Protein AF-A0A0B4EWZ1-F1 (afdb_monomer)

pLDDT: mean 94.24, std 8.19, range [40.28, 98.81]

Mean predicted aligned error: 4.41 Å

Structure (mmCIF, N/CA/C/O backbone):
data_AF-A0A0B4EWZ1-F1
#
_entry.id   AF-A0A0B4EWZ1-F1
#
loop_
_atom_site.group_PDB
_atom_site.id
_atom_site.type_symbol
_atom_site.label_atom_id
_atom_site.label_alt_id
_atom_site.label_comp_id
_atom_site.label_asym_id
_atom_site.label_entity_id
_atom_site.label_seq_id
_atom_site.pdbx_PDB_ins_code
_atom_site.Cartn_x
_atom_site.Cartn_y
_atom_site.Cartn_z
_atom_site.occupancy
_atom_site.B_iso_or_equiv
_atom_site.auth_seq_id
_atom_site.auth_comp_id
_atom_site.auth_asym_id
_atom_site.auth_atom_id
_atom_site.pdbx_PDB_model_num
ATOM 1 N N . MET A 1 1 ? -0.896 26.581 -36.131 1.00 40.28 1 MET A N 1
ATOM 2 C CA . MET A 1 1 ? -1.202 25.576 -35.091 1.00 40.28 1 MET A CA 1
ATOM 3 C C . MET A 1 1 ? -1.505 24.274 -35.801 1.00 40.28 1 MET A C 1
ATOM 5 O O . MET A 1 1 ? -2.474 24.235 -36.546 1.00 40.28 1 MET A O 1
ATOM 9 N N . LYS A 1 2 ? -0.615 23.278 -35.706 1.00 44.06 2 LYS A N 1
ATOM 10 C CA . LYS A 1 2 ? -0.856 21.957 -36.299 1.00 44.06 2 LYS A CA 1
ATOM 11 C C . LYS A 1 2 ? -1.914 21.237 -35.465 1.00 44.06 2 LYS A C 1
ATOM 13 O O . LYS A 1 2 ? -1.906 21.347 -34.246 1.00 44.06 2 LYS A O 1
ATOM 18 N N . GLN A 1 3 ? -2.816 20.580 -36.176 1.00 46.06 3 GLN A N 1
ATOM 19 C CA . GLN A 1 3 ? -3.949 19.798 -35.700 1.00 46.06 3 GLN A CA 1
ATOM 20 C C . GLN A 1 3 ? -3.502 18.870 -34.561 1.00 46.06 3 GLN A C 1
ATOM 22 O O . GLN A 1 3 ? -2.632 18.025 -34.759 1.00 46.06 3 GLN A O 1
ATOM 27 N N . GLU A 1 4 ? -4.033 19.081 -33.357 1.00 53.88 4 GLU A N 1
ATOM 28 C CA . GLU A 1 4 ? -3.846 18.159 -32.240 1.00 53.88 4 GLU A CA 1
ATOM 29 C C . GLU A 1 4 ? -4.506 16.837 -32.638 1.00 53.88 4 GLU A C 1
ATOM 31 O O . GLU A 1 4 ? -5.724 16.762 -32.796 1.00 53.88 4 GLU A O 1
ATOM 36 N N . GLU A 1 5 ? -3.695 15.816 -32.911 1.00 68.06 5 GLU A N 1
ATOM 37 C CA . GLU A 1 5 ? -4.211 14.512 -33.310 1.00 68.06 5 GLU A CA 1
ATOM 38 C C . GLU A 1 5 ? -4.928 13.876 -32.114 1.00 68.06 5 GLU A C 1
ATOM 40 O O . GLU A 1 5 ? -4.375 13.701 -31.028 1.00 68.06 5 GLU A O 1
ATOM 45 N N . ILE A 1 6 ? -6.210 13.598 -32.318 1.00 74.06 6 ILE A N 1
ATOM 46 C CA . ILE A 1 6 ? -7.105 12.959 -31.364 1.00 74.06 6 ILE A CA 1
ATOM 47 C C . ILE A 1 6 ? -6.883 11.445 -31.464 1.00 74.06 6 ILE A C 1
ATOM 49 O O . ILE A 1 6 ? -6.993 10.884 -32.552 1.00 74.06 6 ILE A O 1
ATOM 53 N N . TYR A 1 7 ? -6.600 10.767 -30.350 1.00 77.00 7 TYR A N 1
ATOM 54 C CA . TYR A 1 7 ? -6.385 9.315 -30.321 1.00 77.00 7 TYR A CA 1
ATOM 55 C C . TYR A 1 7 ? -7.419 8.616 -29.460 1.00 77.00 7 TYR A C 1
ATOM 57 O O . TYR A 1 7 ? -7.627 8.988 -28.310 1.00 77.00 7 TYR A O 1
ATOM 65 N N . GLU A 1 8 ? -8.006 7.542 -29.969 1.00 71.81 8 GLU A N 1
ATOM 66 C CA . GLU A 1 8 ? -8.898 6.699 -29.186 1.00 71.81 8 GLU A CA 1
ATOM 67 C C . GLU A 1 8 ? -8.151 5.487 -28.616 1.00 71.81 8 GLU A C 1
ATOM 69 O O . GLU A 1 8 ? -7.399 4.805 -29.316 1.00 71.81 8 GLU A O 1
ATOM 74 N N . ARG A 1 9 ? -8.357 5.200 -27.328 1.00 68.00 9 ARG A N 1
ATOM 75 C CA . ARG A 1 9 ? -7.852 3.995 -26.670 1.00 68.00 9 ARG A CA 1
ATOM 76 C C . ARG A 1 9 ? -8.806 3.542 -25.569 1.00 68.00 9 ARG A C 1
ATOM 78 O O . ARG A 1 9 ? -9.089 4.295 -24.641 1.00 68.00 9 ARG A O 1
ATOM 85 N N . ASN A 1 10 ? -9.245 2.281 -25.623 1.00 66.88 10 ASN A N 1
ATOM 86 C CA . ASN A 1 10 ? -10.171 1.681 -24.648 1.00 66.88 10 ASN A CA 1
ATOM 87 C C . ASN A 1 10 ? -11.463 2.504 -24.441 1.00 66.88 10 ASN A C 1
ATOM 89 O O . ASN A 1 10 ? -11.933 2.624 -23.308 1.00 66.88 10 ASN A O 1
ATOM 93 N N . GLY A 1 11 ? -11.992 3.106 -25.515 1.00 68.44 11 GLY A N 1
ATOM 94 C CA . GLY A 1 11 ? -13.186 3.961 -25.485 1.00 68.44 11 GLY A CA 1
ATOM 95 C C . GLY A 1 11 ? -12.969 5.363 -24.902 1.00 68.44 11 GLY A C 1
ATOM 96 O O . GLY A 1 11 ? -13.934 6.092 -24.700 1.00 68.44 11 GLY A O 1
ATOM 97 N N . ASN A 1 12 ? -11.721 5.748 -24.614 1.00 73.19 12 ASN A N 1
ATOM 98 C CA . ASN A 1 12 ? -11.363 7.099 -24.192 1.00 73.19 12 ASN A CA 1
ATOM 99 C C . ASN A 1 12 ? -10.614 7.822 -25.306 1.00 73.19 12 ASN A C 1
ATOM 101 O O . ASN A 1 12 ? -9.785 7.228 -25.994 1.00 73.19 12 ASN A O 1
ATOM 105 N N . ILE A 1 13 ? -10.853 9.124 -25.408 1.00 78.12 13 ILE A N 1
ATOM 106 C CA . ILE A 1 13 ? -10.148 10.010 -26.324 1.00 78.12 13 ILE A CA 1
ATOM 107 C C . ILE A 1 13 ? -9.000 10.706 -25.582 1.00 78.12 13 ILE A C 1
ATOM 109 O O . ILE A 1 13 ? -9.189 11.261 -24.500 1.00 78.12 13 ILE A O 1
ATOM 113 N N . TYR A 1 14 ? -7.815 10.691 -26.181 1.00 80.88 14 TYR A N 1
ATOM 114 C CA . TYR A 1 14 ? -6.588 11.291 -25.680 1.00 80.88 14 TYR A CA 1
ATOM 115 C C . TYR A 1 14 ? -6.022 12.278 -26.697 1.00 80.88 14 TYR A C 1
ATOM 117 O O . TYR A 1 14 ? -6.107 12.067 -27.902 1.00 80.88 14 TYR A O 1
ATOM 125 N N . LEU A 1 15 ? -5.383 13.328 -26.192 1.00 83.94 15 LEU A N 1
ATOM 126 C CA . LEU A 1 15 ? -4.602 14.282 -26.974 1.00 83.94 15 LEU A CA 1
ATOM 127 C C . LEU A 1 15 ? -3.139 14.116 -26.560 1.00 83.94 15 LEU A C 1
ATOM 129 O O . LEU A 1 15 ? -2.702 14.662 -25.546 1.00 83.94 15 LEU A O 1
ATOM 133 N N . TRP A 1 16 ? -2.395 13.283 -27.281 1.00 87.19 16 TRP A N 1
ATOM 134 C CA . TRP A 1 16 ? -0.980 13.024 -27.006 1.00 87.19 16 TRP A CA 1
ATOM 135 C C . TRP A 1 16 ? -0.076 13.597 -28.099 1.00 87.19 16 TRP A C 1
ATOM 137 O O . TRP A 1 16 ? -0.376 13.562 -29.287 1.00 87.19 16 TRP A O 1
ATOM 147 N N . HIS A 1 17 ? 1.100 14.089 -27.727 1.00 88.44 17 HIS A N 1
ATOM 148 C CA . HIS A 1 17 ? 2.109 14.352 -28.750 1.00 88.44 17 HIS A CA 1
ATOM 149 C C . HIS A 1 17 ? 2.475 13.025 -29.456 1.00 88.44 17 HIS A C 1
ATOM 151 O O . HIS A 1 17 ? 2.550 12.001 -28.764 1.00 88.44 17 HIS A O 1
ATOM 157 N N . PRO A 1 18 ? 2.724 12.998 -30.780 1.00 88.19 18 PRO A N 1
ATOM 158 C CA . PRO A 1 18 ? 3.090 11.771 -31.496 1.00 88.19 18 PRO A CA 1
ATOM 159 C C . PRO A 1 18 ? 4.236 10.982 -30.841 1.00 88.19 18 PRO A C 1
ATOM 161 O O . PRO A 1 18 ? 4.177 9.755 -30.766 1.00 88.19 18 PRO A O 1
ATOM 164 N N . ASP A 1 19 ? 5.227 11.674 -30.272 1.00 90.62 19 ASP A N 1
ATOM 165 C CA . ASP A 1 19 ? 6.340 11.035 -29.552 1.00 90.62 19 ASP A CA 1
ATOM 166 C C . ASP A 1 19 ? 5.882 10.299 -28.287 1.00 90.62 19 ASP A C 1
ATOM 168 O O . ASP A 1 19 ? 6.298 9.166 -28.041 1.00 90.62 19 ASP A O 1
ATOM 172 N N . ILE A 1 20 ? 4.970 10.907 -27.517 1.00 92.12 20 ILE A N 1
ATOM 173 C CA . ILE A 1 20 ? 4.377 10.286 -26.325 1.00 92.12 20 ILE A CA 1
ATOM 174 C C . ILE A 1 20 ? 3.605 9.038 -26.746 1.00 92.12 20 ILE A C 1
ATOM 176 O O . ILE A 1 20 ? 3.761 7.981 -26.139 1.00 92.12 20 ILE A O 1
ATOM 180 N N . ARG A 1 21 ? 2.803 9.133 -27.814 1.00 90.75 21 ARG A N 1
ATOM 181 C CA . ARG A 1 21 ? 2.057 7.986 -28.341 1.00 90.75 21 ARG A CA 1
ATOM 182 C C . ARG A 1 21 ? 2.995 6.850 -28.744 1.00 90.75 21 ARG A C 1
ATOM 184 O O . ARG A 1 21 ? 2.732 5.711 -28.371 1.00 90.75 21 ARG A O 1
ATOM 191 N N . LYS A 1 22 ? 4.080 7.147 -29.464 1.00 92.50 22 LYS A N 1
ATOM 192 C CA . LYS A 1 22 ? 5.067 6.148 -29.896 1.00 92.50 22 LYS A CA 1
ATOM 193 C C . LYS A 1 22 ? 5.730 5.452 -28.705 1.00 92.50 22 LYS A C 1
ATOM 195 O O . LYS A 1 22 ? 5.849 4.230 -28.702 1.00 92.50 22 LYS A O 1
ATOM 200 N N . GLN A 1 23 ? 6.112 6.209 -27.676 1.00 95.06 23 GLN A N 1
ATOM 201 C CA . GLN A 1 23 ? 6.672 5.644 -26.445 1.00 95.06 23 GLN A CA 1
ATOM 202 C C . GLN A 1 23 ? 5.658 4.765 -25.710 1.00 95.06 23 GLN A C 1
ATOM 204 O O . GLN A 1 23 ? 5.985 3.645 -25.327 1.00 95.06 23 GLN A O 1
ATOM 209 N N . LEU A 1 24 ? 4.412 5.229 -25.559 1.00 95.00 24 LEU A N 1
ATOM 210 C CA . LEU A 1 24 ? 3.345 4.436 -24.949 1.00 95.00 24 LEU A CA 1
ATOM 211 C C . LEU A 1 24 ? 3.088 3.152 -25.737 1.00 95.00 24 LEU A C 1
ATOM 213 O O . LEU A 1 24 ? 2.977 2.101 -25.125 1.00 95.00 24 LEU A O 1
ATOM 217 N N . GLN A 1 25 ? 3.049 3.205 -27.067 1.00 93.56 25 GLN A N 1
ATOM 218 C CA . GLN A 1 25 ? 2.895 2.015 -27.900 1.00 93.56 25 GLN A CA 1
ATOM 219 C C . GLN A 1 25 ? 4.050 1.026 -27.692 1.00 93.56 25 GLN A C 1
ATOM 221 O O . GLN A 1 25 ? 3.794 -0.155 -27.488 1.00 93.56 25 GLN A O 1
ATOM 226 N N . SER A 1 26 ? 5.297 1.501 -27.637 1.00 95.81 26 SER A N 1
ATOM 227 C CA . SER A 1 26 ? 6.447 0.628 -27.376 1.00 95.81 26 SER A CA 1
ATOM 228 C C . SER A 1 26 ? 6.395 -0.030 -25.990 1.00 95.81 26 SER A C 1
ATOM 230 O O . SER A 1 26 ? 6.756 -1.198 -25.858 1.00 95.81 26 SER A O 1
ATOM 232 N N . ILE A 1 27 ? 5.895 0.673 -24.963 1.00 96.88 27 ILE A N 1
ATOM 233 C CA . ILE A 1 27 ? 5.639 0.077 -23.639 1.00 96.88 27 ILE A CA 1
ATOM 234 C C . ILE A 1 27 ? 4.632 -1.070 -23.753 1.00 96.88 27 ILE A C 1
ATOM 236 O O . ILE A 1 27 ? 4.831 -2.126 -23.162 1.00 96.88 27 ILE A O 1
ATOM 240 N N . GLU A 1 28 ? 3.545 -0.857 -24.493 1.00 95.44 28 GLU A N 1
ATOM 241 C CA . GLU A 1 28 ? 2.487 -1.854 -24.666 1.00 95.44 28 GLU A CA 1
ATOM 242 C C . GLU A 1 28 ? 2.955 -3.073 -25.466 1.00 95.44 28 GLU A C 1
ATOM 244 O O . GLU A 1 28 ? 2.618 -4.191 -25.097 1.00 95.44 28 GLU A O 1
ATOM 249 N N . GLU A 1 29 ? 3.747 -2.869 -26.519 1.00 95.62 29 GLU A N 1
ATOM 250 C CA . GLU A 1 29 ? 4.294 -3.940 -27.363 1.00 95.62 29 GLU A CA 1
ATOM 251 C C . GLU A 1 29 ? 5.328 -4.800 -26.626 1.00 95.62 29 GLU A C 1
ATOM 253 O O . GLU A 1 29 ? 5.397 -6.005 -26.854 1.00 95.62 29 GLU A O 1
ATOM 258 N N . LYS A 1 30 ? 6.126 -4.200 -25.731 1.00 96.06 30 LYS A N 1
ATOM 259 C CA . LYS A 1 30 ? 7.110 -4.931 -24.915 1.00 96.06 30 LYS A CA 1
ATOM 260 C C . LYS A 1 30 ? 6.486 -5.639 -23.711 1.00 96.06 30 LYS A C 1
ATOM 262 O O . LYS A 1 30 ? 7.096 -6.555 -23.166 1.00 96.06 30 LYS A O 1
ATOM 267 N N . ALA A 1 31 ? 5.321 -5.201 -23.244 1.00 97.31 31 ALA A N 1
ATOM 268 C CA . ALA A 1 31 ? 4.703 -5.760 -22.051 1.00 97.31 31 ALA A CA 1
ATOM 269 C C . ALA A 1 31 ? 4.094 -7.138 -22.322 1.00 97.31 31 ALA A C 1
ATOM 271 O O . ALA A 1 31 ? 3.291 -7.313 -23.233 1.00 97.31 31 ALA A O 1
ATOM 272 N N . ASN A 1 32 ? 4.422 -8.106 -21.470 1.00 97.38 32 ASN A N 1
ATOM 273 C CA . ASN A 1 32 ? 3.830 -9.444 -21.485 1.00 97.38 32 ASN A CA 1
ATOM 274 C C . ASN A 1 32 ? 2.771 -9.635 -20.386 1.00 97.38 32 ASN A C 1
ATOM 276 O O . ASN A 1 32 ? 2.026 -10.610 -20.428 1.00 97.38 32 ASN A O 1
ATOM 280 N N . TYR A 1 33 ? 2.665 -8.696 -19.440 1.00 97.94 33 TYR A N 1
ATOM 281 C CA . TYR A 1 33 ? 1.670 -8.714 -18.371 1.00 97.94 33 TYR A CA 1
ATOM 282 C C . TYR A 1 33 ? 1.093 -7.327 -18.092 1.00 97.94 33 TYR A C 1
ATOM 284 O O . TYR A 1 33 ? 1.661 -6.282 -18.425 1.00 97.94 33 TYR A O 1
ATOM 292 N N . ARG A 1 34 ? -0.036 -7.315 -17.390 1.00 98.19 34 ARG A N 1
ATOM 293 C CA . ARG A 1 34 ? -0.490 -6.186 -16.582 1.00 98.19 34 ARG A CA 1
ATOM 294 C C . ARG A 1 34 ? -0.178 -6.444 -15.117 1.00 98.19 34 ARG A C 1
ATOM 296 O O . ARG A 1 34 ? -0.179 -7.588 -14.667 1.00 98.19 34 ARG A O 1
ATOM 303 N N . LEU A 1 35 ? -0.025 -5.385 -14.320 1.00 98.38 35 LEU A N 1
ATOM 304 C CA . LEU A 1 35 ? 0.109 -5.552 -12.866 1.00 98.38 35 LEU A CA 1
ATOM 305 C C . LEU A 1 35 ? -1.068 -6.338 -12.273 1.00 98.38 35 LEU A C 1
ATOM 307 O O . LEU A 1 35 ? -0.869 -7.105 -11.339 1.00 98.38 35 LEU A O 1
ATOM 311 N N . GLY A 1 36 ? -2.276 -6.195 -12.829 1.00 97.88 36 GLY A N 1
ATOM 312 C CA . GLY A 1 36 ? -3.442 -6.953 -12.383 1.00 97.88 36 GLY A CA 1
ATOM 313 C C . GLY A 1 36 ? -3.395 -8.452 -12.668 1.00 97.88 36 GLY A C 1
ATOM 314 O O . GLY A 1 36 ? -4.131 -9.193 -12.018 1.00 97.88 36 GLY A O 1
ATOM 315 N N . ASP A 1 37 ? -2.526 -8.917 -13.563 1.00 97.88 37 ASP A N 1
ATOM 316 C CA . ASP A 1 37 ? -2.309 -10.347 -13.801 1.00 97.88 37 ASP A CA 1
ATOM 317 C C . ASP A 1 37 ? -1.418 -10.956 -12.708 1.00 97.88 37 ASP A C 1
ATOM 319 O O . ASP A 1 37 ? -1.587 -12.114 -12.328 1.00 97.88 37 ASP A O 1
ATOM 323 N N . LEU A 1 38 ? -0.512 -10.146 -12.149 1.00 98.19 38 LEU A N 1
ATOM 324 C 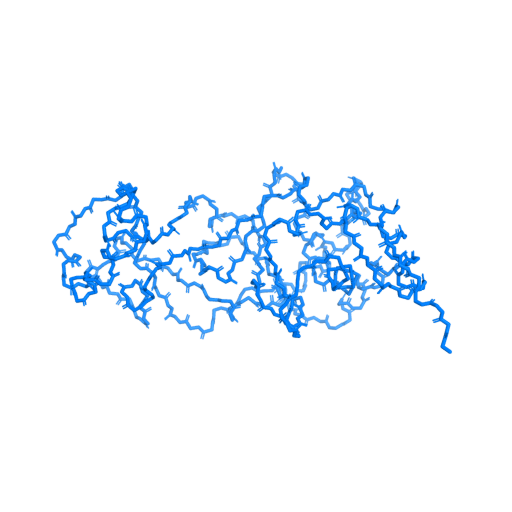CA . LEU A 1 38 ? 0.492 -10.562 -11.166 1.00 98.19 38 LEU A CA 1
ATOM 325 C C . LEU A 1 38 ? 0.068 -10.281 -9.715 1.00 98.19 38 LEU A C 1
ATOM 327 O O . LEU A 1 38 ? 0.462 -11.006 -8.801 1.00 98.19 38 LEU A O 1
ATOM 331 N N . LEU A 1 39 ? -0.737 -9.239 -9.492 1.00 98.38 39 LEU A N 1
ATOM 332 C CA . LEU A 1 39 ? -1.008 -8.682 -8.169 1.00 98.38 39 LEU A CA 1
ATOM 333 C C . LEU A 1 39 ? -2.501 -8.489 -7.898 1.00 98.38 39 LEU A C 1
ATOM 335 O O . LEU A 1 39 ? -3.289 -8.134 -8.778 1.00 98.38 39 LEU A O 1
ATOM 339 N N . GLU A 1 40 ? -2.883 -8.642 -6.633 1.00 97.81 40 GLU A N 1
ATOM 340 C CA . GLU A 1 40 ? -4.095 -8.029 -6.098 1.00 97.81 40 GLU A CA 1
ATOM 341 C C . GLU A 1 40 ? -3.760 -6.654 -5.527 1.00 97.81 40 GLU A C 1
ATOM 343 O O . GLU A 1 40 ? -2.825 -6.509 -4.743 1.00 97.81 40 GLU A O 1
ATOM 348 N N . ILE A 1 41 ? -4.542 -5.637 -5.896 1.00 98.12 41 ILE A N 1
ATOM 349 C CA . ILE A 1 41 ? -4.307 -4.262 -5.452 1.00 98.12 41 ILE A CA 1
ATOM 350 C C . ILE A 1 41 ? -5.477 -3.794 -4.590 1.00 98.12 41 ILE A C 1
ATOM 352 O O . ILE A 1 41 ? -6.570 -3.529 -5.103 1.00 98.12 41 ILE A O 1
ATOM 356 N N . LYS A 1 42 ? -5.252 -3.674 -3.281 1.00 97.69 42 LYS A N 1
ATOM 357 C CA . LYS A 1 42 ? -6.291 -3.389 -2.280 1.00 97.69 42 LYS A CA 1
ATOM 358 C C . LYS A 1 42 ? -6.020 -2.081 -1.543 1.00 97.69 42 LYS A C 1
ATOM 360 O O . LYS A 1 42 ? -4.885 -1.767 -1.208 1.00 97.69 42 LYS A O 1
ATOM 365 N N . GLN A 1 43 ? -7.073 -1.319 -1.267 1.00 97.88 43 GLN A N 1
ATOM 366 C CA . GLN A 1 43 ? -6.986 -0.131 -0.416 1.00 97.88 43 GLN A CA 1
ATOM 367 C C . GLN A 1 43 ? -6.825 -0.540 1.054 1.00 97.88 43 GLN A C 1
ATOM 369 O O . GLN A 1 43 ? -7.433 -1.520 1.485 1.00 97.88 43 GLN A O 1
ATOM 374 N N . GLY A 1 44 ? -6.091 0.251 1.834 1.00 98.19 44 GLY A N 1
ATOM 375 C CA . GLY A 1 44 ? -6.043 0.148 3.289 1.00 98.19 44 GLY A CA 1
ATOM 376 C C . GLY A 1 44 ? -7.373 0.461 3.984 1.00 98.19 44 GLY A C 1
ATOM 377 O O . GLY A 1 44 ? -8.445 0.545 3.369 1.00 98.19 44 GLY A O 1
ATOM 378 N N . ILE A 1 45 ? -7.289 0.616 5.299 1.00 98.44 45 ILE A N 1
ATOM 379 C CA . ILE A 1 45 ? -8.416 0.709 6.228 1.00 98.44 45 ILE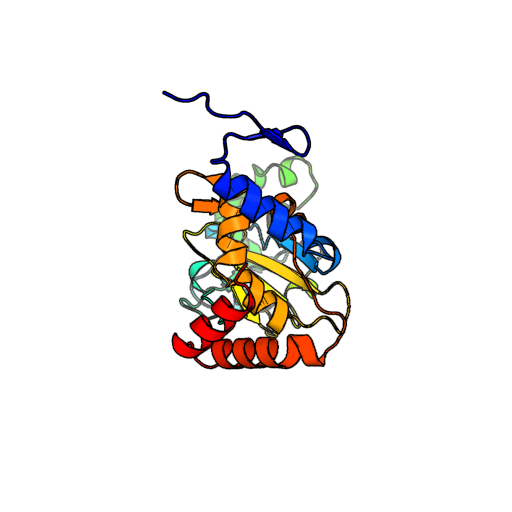 A CA 1
ATOM 380 C C . ILE A 1 45 ? -9.098 2.067 6.113 1.00 98.44 45 ILE A C 1
ATOM 382 O O . ILE A 1 45 ? -8.447 3.113 6.152 1.00 98.44 45 ILE A O 1
ATOM 386 N N . VAL A 1 46 ? -10.429 2.063 6.060 1.00 97.94 46 VAL A N 1
ATOM 387 C CA . VAL A 1 46 ? -11.226 3.286 6.192 1.00 97.94 46 VAL A CA 1
ATOM 388 C C . VAL A 1 46 ? -11.856 3.294 7.579 1.00 97.94 46 VAL A C 1
ATOM 390 O O . VAL A 1 46 ? -12.752 2.504 7.856 1.00 97.94 46 VAL A O 1
ATOM 393 N N . SER A 1 47 ? -11.401 4.191 8.456 1.00 96.50 47 SER A N 1
ATOM 394 C CA . SER A 1 47 ? -11.943 4.321 9.818 1.00 96.50 47 SER A CA 1
ATOM 395 C C . SER A 1 47 ? -13.375 4.873 9.813 1.00 96.50 47 SER A C 1
ATOM 397 O O . SER A 1 47 ? -14.239 4.428 10.563 1.00 96.50 47 SER A O 1
ATOM 399 N N . GLY A 1 48 ? -13.651 5.847 8.939 1.00 94.62 48 GLY A N 1
ATOM 400 C CA . GLY A 1 48 ? -14.882 6.645 8.929 1.00 94.62 48 GLY A CA 1
ATOM 401 C C . GLY A 1 48 ? -14.910 7.764 9.973 1.00 94.62 48 GLY A C 1
ATOM 402 O O . GLY A 1 48 ? -15.733 8.670 9.868 1.00 94.62 48 GLY A O 1
ATOM 403 N N . CYS A 1 49 ? -14.002 7.742 10.950 1.00 96.31 49 CYS A N 1
ATOM 404 C CA . CYS A 1 49 ? -13.796 8.819 11.911 1.00 96.31 49 CYS A CA 1
ATOM 405 C C . CYS A 1 49 ? -12.432 8.652 12.595 1.00 96.31 49 CYS A C 1
ATOM 407 O O . CYS A 1 49 ? -12.348 8.036 13.651 1.00 96.31 49 CYS A O 1
ATOM 409 N N . ASP A 1 50 ? -11.362 9.214 12.022 1.00 96.56 50 ASP A N 1
ATOM 410 C CA . ASP A 1 50 ? -10.010 9.063 12.592 1.00 96.56 50 ASP A CA 1
ATOM 411 C C . ASP A 1 50 ? -9.941 9.484 14.069 1.00 96.56 50 ASP A C 1
ATOM 413 O O . ASP A 1 50 ? -9.312 8.792 14.853 1.00 96.56 50 ASP A O 1
ATOM 417 N N . LYS A 1 51 ? -10.672 10.530 14.479 1.00 96.94 51 LYS A N 1
ATOM 418 C CA . LYS A 1 51 ? -10.726 10.974 15.886 1.00 96.94 51 LYS A CA 1
ATOM 419 C C . LYS A 1 51 ? -11.237 9.909 16.870 1.00 96.94 51 LYS A C 1
ATOM 421 O O . LYS A 1 51 ? -10.908 9.988 18.043 1.00 96.94 51 LYS A O 1
ATOM 426 N N . ALA A 1 52 ? -12.060 8.968 16.408 1.00 97.38 52 ALA A N 1
ATOM 427 C CA . ALA A 1 52 ? -12.635 7.917 17.248 1.00 97.38 52 ALA A CA 1
ATOM 428 C C . ALA A 1 52 ? -11.769 6.652 17.300 1.00 97.38 52 ALA A C 1
ATOM 430 O O . ALA A 1 52 ? -11.851 5.892 18.256 1.00 97.38 52 ALA A O 1
ATOM 431 N N . PHE A 1 53 ? -10.977 6.404 16.253 1.00 98.19 53 PHE A N 1
ATOM 432 C CA . PHE A 1 53 ? -10.296 5.122 16.065 1.00 98.19 53 PHE A CA 1
ATOM 433 C C . PHE A 1 53 ? -8.774 5.227 16.030 1.00 98.19 53 PHE A C 1
ATOM 435 O O . PHE A 1 53 ? -8.126 4.190 16.059 1.00 98.19 53 PHE A O 1
ATOM 442 N N . VAL A 1 54 ? -8.189 6.420 15.914 1.00 98.06 54 VAL A N 1
ATOM 443 C CA . VAL A 1 54 ? -6.739 6.603 15.778 1.00 98.06 54 VAL A CA 1
ATOM 444 C C . VAL A 1 54 ? -6.191 7.348 16.986 1.00 98.06 54 VAL A C 1
ATOM 446 O O . VAL A 1 54 ? -6.637 8.449 17.299 1.00 98.06 54 VAL A O 1
ATOM 449 N N . PHE A 1 55 ? -5.185 6.752 17.615 1.00 97.94 55 PHE A N 1
ATOM 450 C CA . PHE A 1 55 ? -4.569 7.208 18.853 1.00 97.94 55 PHE A CA 1
ATOM 451 C C . PHE A 1 55 ? -3.093 7.526 18.609 1.00 97.94 55 PHE A C 1
ATOM 453 O O . PHE A 1 55 ? -2.421 6.830 17.849 1.00 97.94 55 PHE A O 1
ATOM 460 N N . SER A 1 56 ? -2.585 8.577 19.252 1.00 96.94 56 SER A N 1
ATOM 461 C CA . SER A 1 56 ? -1.164 8.968 19.214 1.00 96.94 56 SER A CA 1
ATOM 462 C C . SER A 1 56 ? -0.323 8.322 20.319 1.00 96.94 56 SER A C 1
ATOM 464 O O . SER A 1 56 ? 0.835 8.674 20.509 1.00 96.94 56 SER A O 1
ATOM 466 N N . HIS A 1 57 ? -0.935 7.443 21.105 1.00 96.25 57 HIS A N 1
ATOM 467 C CA . HIS A 1 57 ? -0.320 6.693 22.187 1.00 96.25 57 HIS A CA 1
ATOM 468 C C . HIS A 1 57 ? -1.054 5.360 22.340 1.00 96.25 57 HIS A C 1
ATOM 470 O O . HIS A 1 57 ? -2.156 5.185 21.814 1.00 96.25 57 HIS A O 1
ATOM 476 N N . TYR A 1 58 ? -0.412 4.414 23.013 1.00 97.31 58 TYR A N 1
ATOM 477 C CA . TYR A 1 58 ? -1.006 3.120 23.311 1.00 97.31 58 TYR A CA 1
ATOM 478 C C . TYR A 1 58 ? -1.918 3.236 24.537 1.00 97.31 58 TYR A C 1
ATOM 480 O O . TYR A 1 58 ? -1.516 3.801 25.551 1.00 97.31 58 TYR A O 1
ATOM 488 N N . GLU A 1 59 ? -3.129 2.694 24.442 1.00 96.94 59 GLU A N 1
ATOM 489 C CA . GLU A 1 59 ? -4.123 2.672 25.521 1.00 96.94 59 GLU A CA 1
ATOM 490 C C . GLU A 1 59 ? -4.244 1.243 26.050 1.00 96.94 59 GLU A C 1
ATOM 492 O O . GLU A 1 59 ? -4.750 0.362 25.351 1.00 96.94 59 GLU A O 1
ATOM 497 N N . GLU A 1 60 ? -3.779 1.001 27.278 1.00 96.69 60 GLU A N 1
ATOM 498 C CA . GLU A 1 60 ? -3.705 -0.351 27.854 1.00 96.69 60 GLU A CA 1
ATOM 499 C C . GLU A 1 60 ? -5.073 -1.044 27.917 1.00 96.69 60 GLU A C 1
ATOM 501 O O . GLU A 1 60 ? -5.186 -2.215 27.553 1.00 96.69 60 GLU A O 1
ATOM 506 N N . GLU A 1 61 ? -6.128 -0.304 28.279 1.00 95.81 61 GLU A N 1
ATOM 507 C CA . GLU A 1 61 ? -7.515 -0.796 28.334 1.00 95.81 61 GLU A CA 1
ATOM 508 C C . GLU A 1 61 ? -8.017 -1.322 26.973 1.00 95.81 61 GLU A C 1
ATOM 510 O O . GLU A 1 61 ? -8.894 -2.185 26.916 1.00 95.81 61 GLU A O 1
ATOM 515 N N . LEU A 1 62 ? -7.452 -0.823 25.868 1.00 96.69 62 LEU A N 1
ATOM 516 C CA . LEU A 1 62 ? -7.818 -1.189 24.498 1.00 96.69 62 LEU A CA 1
ATOM 517 C C . LEU A 1 62 ? -6.830 -2.164 23.847 1.00 96.69 62 LEU A C 1
ATOM 519 O O . LEU A 1 62 ? -6.975 -2.467 22.660 1.00 96.69 62 LEU A O 1
ATOM 523 N N . GLY A 1 63 ? -5.837 -2.664 24.587 1.00 95.81 63 GLY A N 1
ATOM 524 C CA . GLY A 1 63 ? -4.692 -3.380 24.023 1.00 95.81 63 GLY A CA 1
ATOM 525 C C . GLY A 1 63 ? -5.044 -4.564 23.114 1.00 95.81 63 GLY A C 1
ATOM 526 O O . GLY A 1 63 ? -4.394 -4.774 22.096 1.00 95.81 63 GLY A O 1
ATOM 527 N N . GLU A 1 64 ? -6.129 -5.293 23.398 1.00 94.31 64 GLU A N 1
ATOM 528 C CA . GLU A 1 64 ? -6.581 -6.427 22.567 1.00 94.31 64 GLU A CA 1
ATOM 529 C C . GLU A 1 64 ? -7.106 -6.028 21.165 1.00 94.31 64 GLU A C 1
ATOM 531 O O . GLU A 1 64 ? -7.291 -6.886 20.291 1.00 94.31 64 GLU A O 1
ATOM 536 N N . TYR A 1 65 ? -7.376 -4.736 20.957 1.00 95.81 65 TYR A N 1
ATOM 537 C CA . TYR A 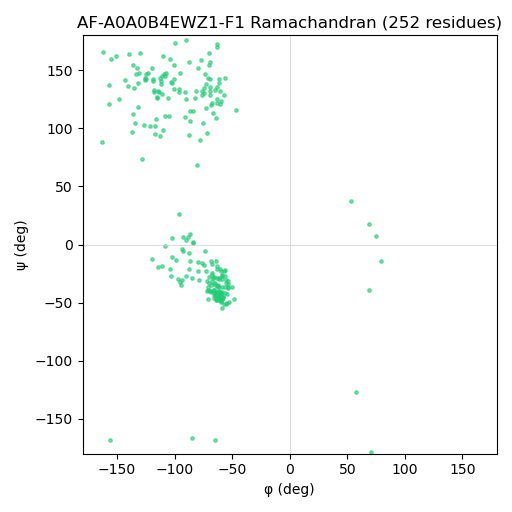1 65 ? -7.908 -4.165 19.718 1.00 95.81 65 TYR A CA 1
ATOM 538 C C . TYR A 1 65 ? -6.932 -3.216 19.025 1.00 95.81 65 TYR A C 1
ATOM 540 O O . TYR A 1 65 ? -7.120 -2.911 17.845 1.00 95.81 65 TYR A O 1
ATOM 548 N N . LEU A 1 66 ? -5.935 -2.700 19.747 1.00 97.56 66 LEU A N 1
ATOM 549 C CA . LEU A 1 66 ? -4.992 -1.747 19.187 1.00 97.56 66 LEU A CA 1
ATOM 550 C C . LEU A 1 66 ? -3.975 -2.441 18.288 1.00 97.56 66 LEU A C 1
ATOM 552 O O . LEU A 1 66 ? -3.353 -3.439 18.645 1.00 97.56 66 LEU A O 1
ATOM 556 N N . LYS A 1 67 ? -3.786 -1.858 17.108 1.00 97.69 67 LYS A N 1
ATOM 557 C CA . LYS A 1 67 ? -2.778 -2.275 16.135 1.00 97.69 67 LYS A CA 1
ATOM 558 C C . LYS A 1 67 ? -1.891 -1.089 15.753 1.00 97.69 67 LYS A C 1
ATOM 560 O O . LYS A 1 67 ? -2.424 0.018 15.618 1.00 97.69 67 LYS A O 1
ATOM 565 N N . PRO A 1 68 ? -0.577 -1.280 15.532 1.00 96.56 68 PRO A N 1
ATOM 566 C CA . PRO A 1 68 ? 0.280 -0.227 14.997 1.00 96.56 68 PRO A CA 1
ATOM 567 C C . PRO A 1 68 ? -0.261 0.274 13.657 1.00 96.56 68 PRO A C 1
ATOM 569 O O . PRO A 1 68 ? -0.530 -0.514 12.752 1.00 96.56 68 PRO A O 1
ATOM 572 N N . PHE A 1 69 ? -0.418 1.587 13.514 1.00 98.31 69 PHE A N 1
ATOM 573 C CA . PHE A 1 69 ? -1.130 2.186 12.389 1.00 98.31 69 PHE A CA 1
ATOM 574 C C . PHE A 1 69 ? -0.250 3.092 11.541 1.00 98.31 69 PHE A C 1
ATOM 576 O O . PHE A 1 69 ? 0.447 3.956 12.061 1.00 98.31 69 PHE A O 1
ATOM 583 N N . TYR A 1 70 ? -0.281 2.903 10.228 1.00 98.25 70 TYR A N 1
ATOM 584 C CA . TYR A 1 70 ? 0.588 3.579 9.273 1.00 98.25 70 TYR A CA 1
ATOM 585 C C . TYR A 1 70 ? -0.205 4.555 8.401 1.00 98.25 70 TYR A C 1
ATOM 587 O O . TYR A 1 70 ? -1.329 4.293 7.946 1.00 98.25 70 TYR A O 1
ATOM 595 N N . LYS A 1 71 ? 0.406 5.703 8.133 1.00 97.75 71 LYS A N 1
ATOM 596 C CA . LYS A 1 71 ? -0.092 6.749 7.242 1.00 97.75 71 LYS A CA 1
ATOM 597 C C . LYS A 1 71 ? 0.770 6.815 5.987 1.00 97.75 71 LYS A C 1
ATOM 599 O O . LYS A 1 71 ? 1.887 6.315 5.933 1.00 97.75 71 LYS A O 1
ATOM 604 N N . ASN A 1 72 ? 0.247 7.447 4.940 1.00 96.69 72 ASN A N 1
ATOM 605 C CA . ASN A 1 72 ? 0.948 7.549 3.657 1.00 96.69 72 ASN A CA 1
ATOM 606 C C . ASN A 1 72 ? 2.370 8.135 3.782 1.00 96.69 72 ASN A C 1
ATOM 608 O O . ASN A 1 72 ? 3.248 7.745 3.019 1.00 96.69 72 ASN A O 1
ATOM 612 N N . LYS A 1 73 ? 2.610 9.036 4.743 1.00 96.81 73 LYS A N 1
ATOM 613 C CA . LYS A 1 73 ? 3.917 9.651 5.006 1.00 96.81 73 LYS A CA 1
ATOM 614 C C . LYS A 1 73 ? 4.992 8.658 5.444 1.00 96.81 73 LYS A C 1
ATOM 616 O O . LYS A 1 73 ? 6.160 8.963 5.245 1.00 96.81 73 LYS A O 1
ATOM 621 N N . ASP A 1 74 ? 4.598 7.490 5.948 1.00 97.75 74 ASP A N 1
ATOM 622 C CA . ASP A 1 74 ? 5.524 6.435 6.362 1.00 97.75 74 ASP A CA 1
ATOM 623 C C . ASP A 1 74 ? 6.106 5.669 5.162 1.00 97.75 74 ASP A C 1
ATOM 625 O O . ASP A 1 74 ? 7.103 4.965 5.285 1.00 97.75 74 ASP A O 1
ATOM 629 N N . ILE A 1 75 ? 5.501 5.786 3.975 1.00 98.19 75 ILE A N 1
ATOM 630 C CA . ILE A 1 75 ? 5.932 5.056 2.775 1.00 98.19 75 ILE A CA 1
ATOM 631 C C . ILE A 1 75 ? 6.945 5.896 2.009 1.00 98.19 75 ILE A C 1
ATOM 633 O O . ILE A 1 75 ? 6.564 6.885 1.384 1.00 98.19 75 ILE A O 1
ATOM 637 N N . PHE A 1 76 ? 8.213 5.510 1.995 1.00 96.94 76 PHE A N 1
ATOM 638 C CA . PHE A 1 76 ? 9.231 6.134 1.151 1.00 96.94 76 PHE A CA 1
ATOM 639 C C . PHE A 1 76 ? 9.479 5.284 -0.102 1.00 96.94 76 PHE A C 1
ATOM 641 O O . PHE A 1 76 ? 8.909 4.205 -0.255 1.00 96.94 76 PHE A O 1
ATOM 648 N N . SER A 1 77 ? 10.280 5.779 -1.047 1.00 96.69 77 SER A N 1
ATOM 649 C CA . SER A 1 77 ? 10.703 4.951 -2.178 1.00 96.69 77 SER A CA 1
ATOM 650 C C . SER A 1 77 ? 11.541 3.794 -1.630 1.00 96.69 77 SER A C 1
ATOM 652 O O . SER A 1 77 ? 12.513 4.019 -0.912 1.00 96.69 77 SER A O 1
ATOM 654 N N . TYR A 1 78 ? 11.146 2.570 -1.964 1.00 98.31 78 TYR A N 1
ATOM 655 C CA . TYR A 1 78 ? 11.693 1.285 -1.517 1.00 98.31 78 TYR A CA 1
ATOM 656 C C . TYR A 1 78 ? 11.455 0.918 -0.044 1.00 98.31 78 TYR A C 1
ATOM 658 O O . TYR A 1 78 ? 11.131 -0.237 0.223 1.00 98.31 78 TYR A O 1
ATOM 666 N N . SER A 1 79 ? 11.532 1.858 0.901 1.00 96.31 79 SER A N 1
ATOM 667 C CA . SER A 1 79 ? 11.467 1.554 2.341 1.00 96.31 79 SER A CA 1
ATOM 668 C C . SER A 1 79 ? 10.207 2.073 3.042 1.00 96.31 79 SER A C 1
ATOM 670 O O . SER A 1 79 ? 9.761 3.194 2.789 1.00 96.31 79 SER A O 1
ATOM 672 N N . LEU A 1 80 ? 9.689 1.300 3.996 1.00 97.12 80 LEU A N 1
ATOM 673 C CA . LEU A 1 80 ? 8.694 1.746 4.971 1.00 97.12 80 LEU A CA 1
ATOM 674 C C . LEU A 1 80 ? 9.424 2.293 6.206 1.00 97.12 80 LEU A C 1
ATOM 676 O O . LEU A 1 80 ? 10.253 1.599 6.782 1.00 97.12 80 LEU A O 1
ATOM 680 N N . GLN A 1 81 ? 9.137 3.531 6.607 1.00 95.50 81 GLN A N 1
ATOM 681 C CA . GLN A 1 81 ? 9.761 4.173 7.766 1.00 95.50 81 GLN A CA 1
ATOM 682 C C . GLN A 1 81 ? 8.700 4.892 8.588 1.00 95.50 81 GLN A C 1
ATOM 684 O O . GLN A 1 81 ? 8.148 5.904 8.151 1.00 95.50 81 GLN A O 1
ATOM 689 N N . LYS A 1 82 ? 8.435 4.388 9.793 1.00 94.62 82 LYS A N 1
ATOM 690 C CA . LYS A 1 82 ? 7.473 4.992 10.714 1.00 94.62 82 LYS A CA 1
ATOM 691 C C . LYS A 1 82 ? 7.900 6.420 11.064 1.00 94.62 82 LYS A C 1
ATOM 693 O O . LYS A 1 82 ? 9.001 6.626 11.561 1.00 94.62 82 LYS A O 1
ATOM 698 N N . GLN A 1 83 ? 7.050 7.401 10.768 1.00 95.62 83 GLN A N 1
ATOM 699 C CA . GLN A 1 83 ? 7.306 8.806 11.099 1.00 95.62 83 GLN A CA 1
ATOM 700 C C . GLN A 1 83 ? 6.694 9.198 12.445 1.00 95.62 83 GLN A C 1
ATOM 702 O O . GLN A 1 83 ? 7.204 10.087 13.117 1.00 95.62 83 GLN A O 1
ATOM 707 N N . GLU A 1 84 ? 5.587 8.557 12.821 1.00 94.69 84 GLU A N 1
ATOM 708 C CA . GLU A 1 84 ? 4.870 8.802 14.072 1.00 94.69 84 GLU A CA 1
ATOM 709 C C . GLU A 1 84 ? 4.326 7.495 14.640 1.00 94.69 84 GLU A C 1
ATOM 711 O O . GLU A 1 84 ? 3.806 6.655 13.900 1.00 94.69 84 GLU A O 1
ATOM 716 N N . GLU A 1 85 ? 4.375 7.367 15.962 1.00 96.62 85 GLU A N 1
ATOM 717 C CA . GLU A 1 85 ? 3.719 6.276 16.672 1.00 96.62 85 GLU A CA 1
ATOM 718 C C . GLU A 1 85 ? 2.212 6.526 16.721 1.00 96.62 85 GLU A C 1
ATOM 720 O O . GLU A 1 85 ? 1.708 7.384 17.447 1.00 96.62 85 GLU A O 1
ATOM 725 N N . LEU A 1 86 ? 1.488 5.781 15.892 1.00 98.00 86 LEU A N 1
ATOM 726 C CA . LEU A 1 86 ? 0.038 5.817 15.804 1.00 98.00 86 LEU A CA 1
ATOM 727 C C . LEU A 1 86 ? -0.510 4.414 15.999 1.00 98.00 86 LEU A C 1
ATOM 729 O O . LEU A 1 86 ? 0.067 3.434 15.524 1.00 98.00 86 LEU A O 1
ATOM 733 N N . TRP A 1 87 ? -1.679 4.350 16.616 1.00 98.44 87 TRP A N 1
ATOM 734 C CA . TRP A 1 87 ? -2.407 3.121 16.880 1.00 98.44 87 TRP A CA 1
ATOM 735 C C . TRP A 1 87 ? -3.815 3.239 16.327 1.00 98.44 87 TRP A C 1
ATOM 737 O O . TRP A 1 87 ? -4.422 4.307 16.390 1.00 98.44 87 TRP A O 1
ATOM 747 N N . ILE A 1 88 ? -4.337 2.153 15.766 1.00 98.38 88 ILE A N 1
ATOM 748 C CA . ILE A 1 88 ? -5.729 2.070 15.341 1.00 98.38 88 ILE A CA 1
ATOM 749 C C . ILE A 1 88 ? -6.477 1.092 16.235 1.00 98.38 88 ILE A C 1
ATOM 751 O O . ILE A 1 88 ? -6.044 -0.043 16.421 1.00 98.38 88 ILE A O 1
ATOM 755 N N . LEU A 1 89 ? -7.620 1.530 16.750 1.00 98.25 89 LEU A N 1
ATOM 756 C CA . LEU A 1 89 ? -8.622 0.686 17.377 1.00 98.25 89 LEU A CA 1
ATOM 757 C C . LEU A 1 89 ? -9.314 -0.137 16.288 1.00 98.25 89 LEU A C 1
ATOM 759 O O . LEU A 1 89 ? -10.208 0.344 15.585 1.00 98.25 89 LEU A O 1
ATOM 763 N N . TYR A 1 90 ? -8.839 -1.367 16.096 1.00 97.94 90 TYR A N 1
ATOM 764 C CA . TYR A 1 90 ? -9.247 -2.217 14.988 1.00 97.94 90 TYR A CA 1
ATOM 765 C C . TYR A 1 90 ? -10.501 -3.030 15.333 1.00 97.94 90 TYR A C 1
ATOM 767 O O . TYR A 1 90 ? -10.436 -4.106 15.926 1.00 97.94 90 TYR A O 1
ATOM 775 N N . LEU A 1 91 ? -11.663 -2.494 14.952 1.00 97.06 91 LEU A N 1
ATOM 776 C CA . LEU A 1 91 ? -12.975 -3.082 15.230 1.00 97.06 91 LEU A CA 1
ATOM 777 C C . LEU A 1 91 ? -13.691 -3.461 13.930 1.00 97.06 91 LEU A C 1
ATOM 779 O O . LEU A 1 91 ? -14.357 -2.627 13.313 1.00 97.06 91 LEU A O 1
ATOM 783 N N . ASP A 1 92 ? -13.561 -4.719 13.514 1.00 95.06 92 ASP A N 1
ATOM 784 C CA . ASP A 1 92 ? -14.314 -5.288 12.392 1.00 95.06 92 ASP A CA 1
ATOM 785 C C . ASP A 1 92 ? -15.642 -5.924 12.848 1.00 95.06 92 ASP A C 1
ATOM 787 O O . ASP A 1 92 ? -15.953 -5.993 14.038 1.00 95.06 92 ASP A O 1
ATOM 791 N N . GLU A 1 93 ? -16.434 -6.392 11.886 1.00 92.88 93 GLU A N 1
ATOM 792 C CA . GLU A 1 93 ? -17.732 -7.048 12.107 1.00 92.88 93 GLU A CA 1
ATOM 793 C C . GLU A 1 93 ? -17.662 -8.379 12.878 1.00 92.88 93 GLU A C 1
ATOM 795 O O . GLU A 1 93 ? -18.690 -8.871 13.340 1.00 92.88 93 GLU A O 1
ATOM 800 N N . LYS A 1 94 ? -16.471 -8.974 13.029 1.00 92.56 94 LYS A N 1
ATOM 801 C CA . LYS A 1 94 ? -16.275 -10.239 13.755 1.00 92.56 94 LYS A CA 1
ATOM 802 C C . LYS A 1 94 ? -16.057 -10.011 15.248 1.00 92.56 94 LYS A C 1
ATOM 804 O O . LYS A 1 94 ? -16.228 -10.938 16.044 1.00 92.56 94 LYS A O 1
ATOM 809 N N . ARG A 1 95 ? -15.650 -8.801 15.641 1.00 92.19 95 ARG A N 1
ATOM 810 C CA . ARG A 1 95 ? -15.483 -8.420 17.048 1.00 92.19 95 ARG A CA 1
ATOM 811 C C . ARG A 1 95 ? -16.849 -8.327 17.731 1.00 92.19 95 ARG A C 1
ATOM 813 O O . ARG A 1 95 ? -17.877 -8.129 17.092 1.00 92.19 95 ARG A O 1
ATOM 820 N N . LYS A 1 96 ? -16.856 -8.459 19.057 1.00 92.44 96 LYS A N 1
ATOM 821 C CA . LYS A 1 96 ? -18.036 -8.219 19.898 1.00 92.44 96 LYS A CA 1
ATOM 822 C C . LYS A 1 96 ? -17.849 -6.922 20.672 1.00 92.44 96 LYS A C 1
ATOM 824 O O . LYS A 1 96 ? -16.726 -6.588 21.041 1.00 92.44 96 LYS A O 1
ATOM 829 N N . TRP A 1 97 ? -18.953 -6.230 20.931 1.00 94.19 97 TRP A N 1
ATOM 830 C CA . TRP A 1 97 ? -18.957 -5.060 21.800 1.00 94.19 97 TRP A CA 1
ATOM 831 C C . TRP A 1 97 ? -18.520 -5.439 23.221 1.00 94.19 97 TRP A C 1
ATOM 833 O O . TRP A 1 97 ? -18.941 -6.475 23.740 1.00 94.19 97 TRP A O 1
ATOM 843 N N . LYS A 1 98 ? -17.697 -4.591 23.841 1.00 94.19 98 LYS A N 1
ATOM 844 C CA . LYS A 1 98 ? -17.313 -4.675 25.254 1.00 94.19 98 LYS A CA 1
ATOM 845 C C . LYS A 1 98 ? -17.437 -3.297 25.890 1.00 94.19 98 LYS A C 1
ATOM 847 O O . LYS A 1 98 ? -17.138 -2.302 25.236 1.00 94.19 98 LYS A O 1
ATOM 852 N N . ASP A 1 99 ? -17.794 -3.255 27.169 1.00 94.38 99 ASP A N 1
ATOM 853 C CA . ASP A 1 99 ? -18.093 -2.009 27.893 1.00 94.38 99 ASP A CA 1
ATOM 854 C C . ASP A 1 99 ? -16.924 -1.017 27.911 1.00 94.38 99 ASP A C 1
ATOM 856 O O . ASP A 1 99 ? -17.140 0.192 27.874 1.00 94.38 99 ASP A O 1
ATOM 860 N N . VAL A 1 100 ? -15.682 -1.516 27.860 1.00 95.31 100 VAL A N 1
ATOM 861 C CA . VAL A 1 100 ? -14.477 -0.680 27.743 1.00 95.31 100 VAL A CA 1
ATOM 862 C C . VAL A 1 100 ? -14.524 0.262 26.531 1.00 95.31 100 VAL A C 1
ATOM 864 O O . VAL A 1 100 ? -14.002 1.369 26.590 1.00 95.31 100 VAL A O 1
ATOM 867 N N . LEU A 1 101 ? -15.202 -0.130 25.446 1.00 96.69 101 LEU A N 1
ATOM 868 C CA . LEU A 1 101 ? -15.325 0.671 24.226 1.00 96.69 101 LEU A CA 1
ATOM 869 C C . LEU A 1 101 ? -16.263 1.876 24.392 1.00 96.69 101 LEU A C 1
ATOM 871 O O . LEU A 1 101 ? -16.122 2.850 23.649 1.00 96.69 101 LEU A O 1
ATOM 875 N N . GLU A 1 102 ? -17.196 1.844 25.352 1.00 95.88 102 GLU A N 1
ATOM 876 C CA . GLU A 1 102 ? -18.188 2.911 25.566 1.00 95.88 102 GLU A CA 1
ATOM 877 C C . GLU A 1 102 ? -17.491 4.245 25.847 1.00 95.88 102 GLU A C 1
ATOM 879 O O . GLU A 1 102 ? -17.790 5.253 25.204 1.00 95.88 102 GLU A O 1
ATOM 884 N N . LYS A 1 103 ? -16.489 4.232 26.734 1.00 95.75 103 LYS A N 1
ATOM 885 C CA . LYS A 1 103 ? -15.666 5.397 27.100 1.00 95.75 103 LYS A CA 1
ATOM 886 C C . LYS A 1 103 ? -15.039 6.084 25.881 1.00 95.75 103 LYS A C 1
ATOM 888 O O . LYS A 1 103 ? -14.959 7.309 25.845 1.00 95.75 103 LYS A O 1
ATOM 893 N N . TYR A 1 104 ? -14.614 5.311 24.882 1.00 96.62 104 TYR A N 1
ATOM 894 C CA . TYR A 1 104 ? -13.844 5.819 23.744 1.00 96.62 104 TYR A CA 1
ATOM 895 C C . TYR A 1 104 ? -14.709 6.156 22.522 1.00 96.62 104 TYR A C 1
ATOM 897 O O . TYR A 1 104 ? -14.396 7.091 21.783 1.00 96.62 104 TYR A O 1
ATOM 905 N N . LEU A 1 105 ? -15.805 5.424 22.296 1.00 97.44 105 LEU A N 1
ATOM 906 C CA . LEU A 1 105 ? -16.620 5.560 21.084 1.00 97.44 105 LEU A CA 1
ATOM 907 C C . LEU A 1 105 ? -17.918 6.345 21.291 1.00 97.44 105 LEU A C 1
ATOM 909 O O . LEU A 1 105 ? -18.377 6.988 20.340 1.00 97.44 105 LEU A O 1
ATOM 913 N N . SER A 1 106 ? -18.488 6.361 22.502 1.00 96.44 106 SER A N 1
ATOM 914 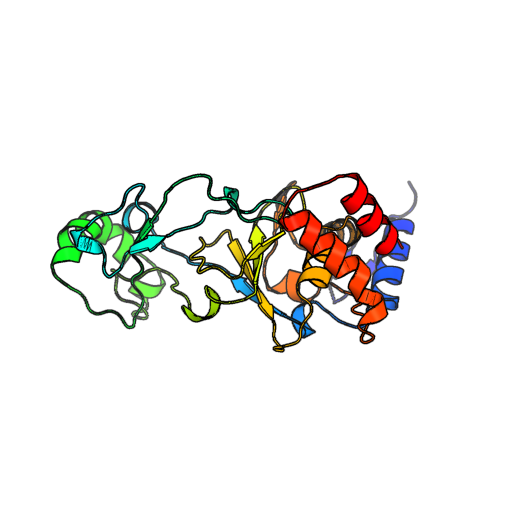C CA . SER A 1 106 ? -19.721 7.113 22.789 1.00 96.44 106 SER A CA 1
ATOM 915 C C . SER A 1 106 ? -19.639 8.611 22.454 1.00 96.44 106 SER A C 1
ATOM 917 O O . SER A 1 106 ? -20.607 9.107 21.868 1.00 96.44 106 SER A O 1
ATOM 919 N N . PRO A 1 107 ? -18.504 9.333 22.642 1.00 97.94 107 PRO A N 1
ATOM 920 C CA . PRO A 1 107 ? -18.419 10.752 22.273 1.00 97.94 107 PRO A CA 1
ATOM 921 C C . PRO A 1 107 ? -18.584 11.004 20.768 1.00 97.94 107 PRO A C 1
ATOM 923 O O . PRO A 1 107 ? -18.858 12.122 20.337 1.00 97.94 107 PRO A O 1
ATOM 926 N N . TYR A 1 108 ? -18.407 9.964 19.949 1.00 98.06 108 TYR A N 1
ATOM 927 C CA . TYR A 1 108 ? -18.494 10.029 18.493 1.00 98.06 108 TYR A CA 1
ATOM 928 C C . TYR A 1 108 ? -19.748 9.354 17.935 1.00 98.06 108 TYR A C 1
ATOM 930 O O . TYR A 1 108 ? -19.946 9.376 16.716 1.00 98.06 108 TYR A O 1
ATOM 938 N N . ARG A 1 109 ? -20.598 8.771 18.789 1.00 97.69 109 ARG A N 1
ATOM 939 C CA . ARG A 1 109 ? -21.726 7.920 18.394 1.00 97.69 109 ARG A CA 1
ATOM 940 C C . ARG A 1 109 ? -22.641 8.572 17.364 1.00 97.69 109 ARG A C 1
ATOM 942 O O . ARG A 1 109 ? -22.853 7.991 16.305 1.00 97.69 109 ARG A O 1
ATOM 949 N N . GLU A 1 110 ? -23.073 9.809 17.602 1.00 97.38 110 GLU A N 1
ATOM 950 C CA . GLU A 1 110 ? -23.966 10.537 16.687 1.00 97.38 110 GLU A CA 1
ATOM 951 C C . GLU A 1 110 ? -23.383 10.637 15.264 1.00 97.38 110 GLU A C 1
ATOM 953 O O . GLU A 1 110 ? -24.074 10.450 14.261 1.00 97.38 110 GLU A O 1
ATOM 958 N N . LYS A 1 111 ? -22.075 10.901 15.156 1.00 97.31 111 LYS A N 1
ATOM 959 C CA . LYS A 1 111 ? -21.376 10.965 13.868 1.00 97.31 111 LYS A CA 1
ATOM 960 C C . LYS A 1 111 ? -21.228 9.581 13.241 1.00 97.31 111 LYS A C 1
ATOM 962 O O . LYS A 1 111 ? -21.332 9.447 12.022 1.00 97.31 111 LYS A O 1
ATOM 967 N N . LEU A 1 112 ? -20.943 8.569 14.053 1.00 97.81 112 LEU A N 1
ATOM 968 C CA . LEU A 1 112 ? -20.719 7.206 13.591 1.00 97.81 112 LEU A CA 1
ATOM 969 C C . LEU A 1 112 ? -22.007 6.533 13.100 1.00 97.81 112 LEU A C 1
ATOM 971 O O . LEU A 1 112 ? -21.954 5.825 12.096 1.00 97.81 112 LEU A O 1
ATOM 975 N N . GLU A 1 113 ? -23.146 6.794 13.741 1.00 97.88 113 GLU A N 1
ATOM 976 C CA . GLU A 1 113 ? -24.472 6.288 13.353 1.00 97.88 113 GLU A CA 1
ATOM 977 C C . GLU A 1 113 ? -24.955 6.866 12.013 1.00 97.88 113 GLU A C 1
ATOM 979 O O . GLU A 1 113 ? -25.642 6.194 11.248 1.00 97.88 113 GLU A O 1
ATOM 984 N N . LYS A 1 114 ? -24.524 8.086 11.668 1.00 97.38 114 LYS A N 1
ATOM 985 C CA . LYS A 1 114 ? -24.827 8.737 10.380 1.00 97.38 114 LYS A CA 1
ATOM 986 C C . LYS A 1 114 ? -24.059 8.148 9.190 1.00 97.38 114 LYS A C 1
ATOM 988 O O . LYS A 1 114 ? -24.275 8.566 8.053 1.00 97.38 114 LYS A O 1
ATOM 993 N N . ARG A 1 115 ? -23.131 7.210 9.410 1.00 96.31 115 ARG A N 1
ATOM 994 C CA . ARG A 1 115 ? -22.351 6.603 8.324 1.00 96.31 115 ARG A CA 1
ATOM 995 C C . ARG A 1 115 ? -23.241 5.714 7.460 1.00 96.31 115 ARG A C 1
ATOM 997 O O . ARG A 1 115 ? -23.984 4.882 7.969 1.00 96.31 115 ARG A O 1
ATOM 1004 N N . ARG A 1 116 ? -23.098 5.829 6.137 1.00 95.50 116 ARG A N 1
ATOM 1005 C CA . ARG A 1 116 ? -23.928 5.113 5.151 1.00 95.50 116 ARG A CA 1
ATOM 1006 C C . ARG A 1 116 ? -24.059 3.613 5.431 1.00 95.50 116 ARG A C 1
ATOM 1008 O O . ARG A 1 116 ? -25.156 3.083 5.360 1.00 95.50 116 ARG A O 1
ATOM 1015 N N . GLU A 1 117 ? -22.959 2.917 5.713 1.00 96.44 117 GLU A N 1
ATOM 1016 C CA . GLU A 1 117 ? -22.992 1.454 5.909 1.00 96.44 117 GLU A CA 1
ATOM 1017 C C . GLU A 1 117 ? -23.701 1.069 7.218 1.00 96.44 117 GLU A C 1
ATOM 1019 O O . GLU A 1 117 ? -24.325 0.013 7.277 1.00 96.44 117 GLU A O 1
ATOM 1024 N N . VAL A 1 118 ? -23.668 1.950 8.227 1.00 97.12 118 VAL A N 1
ATOM 1025 C CA . VAL A 1 118 ? -24.420 1.795 9.482 1.00 97.12 118 VAL A CA 1
ATOM 1026 C C . VAL A 1 118 ? -25.911 2.010 9.232 1.00 97.12 118 VAL A C 1
ATOM 1028 O O . VAL A 1 118 ? -26.723 1.181 9.623 1.00 97.12 118 VAL A O 1
ATOM 1031 N N . GLN A 1 119 ? -26.276 3.068 8.501 1.00 97.69 119 GLN A N 1
ATOM 1032 C CA . GLN A 1 119 ? -27.669 3.336 8.114 1.00 97.69 119 GLN A CA 1
ATOM 1033 C C . GLN A 1 119 ? -28.270 2.217 7.250 1.00 97.69 119 GLN A C 1
ATOM 1035 O O . GLN A 1 119 ? -29.470 1.971 7.301 1.00 97.69 119 GLN A O 1
ATOM 1040 N N . LEU A 1 120 ? -27.434 1.528 6.469 1.00 97.00 120 LEU A N 1
ATOM 1041 C CA . LEU A 1 120 ? -27.819 0.356 5.681 1.00 97.00 120 LEU A CA 1
ATOM 1042 C C . LEU A 1 120 ? -27.789 -0.960 6.481 1.00 97.00 120 LEU A C 1
ATOM 1044 O O . LEU A 1 120 ? -28.033 -2.013 5.897 1.00 97.00 120 LEU A O 1
ATOM 1048 N N . GLY A 1 121 ? -27.461 -0.927 7.777 1.00 95.88 121 GLY A N 1
ATOM 1049 C CA . GLY A 1 121 ? -27.440 -2.099 8.657 1.00 95.88 121 GLY A CA 1
ATOM 1050 C C . GLY A 1 121 ? -26.340 -3.120 8.354 1.00 95.88 121 GLY A C 1
ATOM 1051 O O . GLY A 1 121 ? -26.444 -4.266 8.779 1.00 95.88 121 GLY A O 1
ATOM 1052 N N . LYS A 1 122 ? -25.296 -2.742 7.607 1.00 96.00 122 LYS A N 1
ATOM 1053 C CA . LYS A 1 122 ? -24.223 -3.667 7.200 1.00 96.00 122 LYS A CA 1
ATOM 1054 C C . LYS A 1 122 ? -23.122 -3.821 8.238 1.00 96.00 122 LYS A C 1
ATOM 1056 O O . LYS A 1 122 ? -22.464 -4.851 8.272 1.00 96.00 122 LYS A O 1
ATOM 1061 N N . ILE A 1 123 ? -22.901 -2.784 9.039 1.00 96.69 123 ILE A N 1
ATOM 1062 C CA . ILE A 1 123 ? -21.932 -2.775 10.136 1.00 96.69 123 ILE A CA 1
ATOM 1063 C C . ILE A 1 123 ? -22.574 -2.123 11.357 1.00 96.69 123 ILE A C 1
ATOM 1065 O O . ILE A 1 123 ? -23.465 -1.278 11.220 1.00 96.69 123 ILE A O 1
ATOM 1069 N N . ALA A 1 124 ? -22.103 -2.467 12.552 1.00 97.50 124 ALA A N 1
ATOM 1070 C CA . ALA A 1 124 ? -22.498 -1.748 13.750 1.00 97.50 124 ALA A CA 1
ATOM 1071 C C . ALA A 1 124 ? -21.891 -0.338 13.753 1.00 97.50 124 ALA A C 1
ATOM 1073 O O . ALA A 1 124 ? -20.834 -0.079 13.168 1.00 97.50 124 ALA A O 1
ATOM 1074 N N . TRP A 1 125 ? -22.538 0.591 14.460 1.00 97.38 125 TRP A N 1
ATOM 1075 C CA . TRP A 1 125 ? -22.082 1.981 14.530 1.00 97.38 125 TRP A CA 1
ATOM 1076 C C . TRP A 1 125 ? -20.671 2.121 15.115 1.00 97.38 125 TRP A C 1
ATOM 1078 O O . TRP A 1 125 ? -19.987 3.088 14.802 1.00 97.38 125 TRP A O 1
ATOM 1088 N N . TRP A 1 126 ? -20.202 1.152 15.896 1.00 97.38 126 TRP A N 1
ATOM 1089 C CA . TRP A 1 126 ? -18.878 1.143 16.514 1.00 97.38 126 TRP A CA 1
ATOM 1090 C C . TRP A 1 126 ? -17.799 0.415 15.694 1.00 97.38 126 TRP A C 1
ATOM 1092 O O . TRP A 1 126 ? -16.632 0.441 16.076 1.00 97.38 126 TR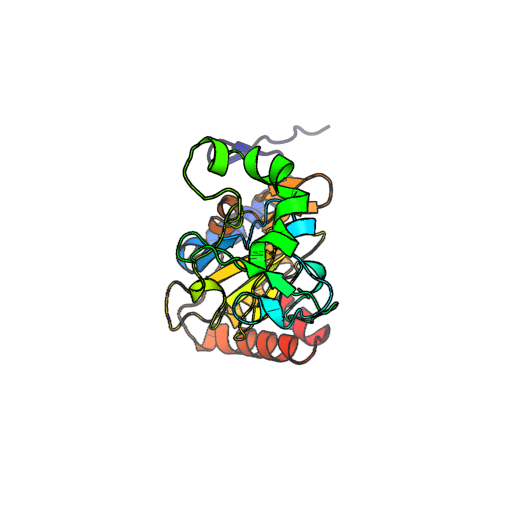P A O 1
ATOM 1102 N N . ASN A 1 127 ? -18.137 -0.202 14.556 1.00 97.81 127 ASN A N 1
ATOM 1103 C CA . ASN A 1 127 ? -17.133 -0.806 13.675 1.00 97.81 127 ASN A CA 1
ATOM 1104 C C . ASN A 1 127 ? -16.386 0.252 12.849 1.00 97.81 127 ASN A C 1
ATOM 1106 O O . ASN A 1 127 ? -16.891 1.349 12.583 1.00 97.81 127 ASN A O 1
ATOM 1110 N N . LEU A 1 128 ? -15.199 -0.094 12.355 1.00 97.88 128 LEU A N 1
ATOM 1111 C CA . LEU A 1 128 ? -14.531 0.653 11.290 1.00 97.88 128 LEU A CA 1
ATOM 1112 C C . LEU A 1 128 ? -15.444 0.743 10.060 1.00 97.88 128 LEU A C 1
ATOM 1114 O O . LEU A 1 128 ? -16.144 -0.209 9.730 1.00 97.88 128 LEU A O 1
ATOM 1118 N N . GLN A 1 129 ? -15.415 1.883 9.360 1.00 97.31 129 GLN A N 1
ATOM 1119 C CA . GLN A 1 129 ? -16.252 2.098 8.172 1.00 97.31 129 GLN A CA 1
ATOM 1120 C C . GLN A 1 129 ? -16.024 1.004 7.134 1.00 97.31 129 GLN A C 1
ATOM 1122 O O . GLN A 1 129 ? -16.987 0.413 6.665 1.00 97.31 129 GLN A O 1
ATOM 1127 N N . TRP A 1 130 ? -14.760 0.749 6.794 1.00 97.12 130 TRP A N 1
ATOM 1128 C CA . TRP A 1 130 ? -14.361 -0.427 6.041 1.00 97.12 130 TRP A CA 1
ATOM 1129 C C . TRP A 1 130 ? -13.086 -1.013 6.653 1.00 97.12 130 TRP A C 1
ATOM 1131 O O . TRP A 1 130 ? -11.969 -0.577 6.344 1.00 97.12 130 TRP A O 1
ATOM 1141 N N . ALA A 1 131 ? -13.277 -2.019 7.504 1.00 96.88 131 ALA A N 1
ATOM 1142 C CA . ALA A 1 131 ? -12.221 -2.938 7.903 1.00 96.88 131 ALA A CA 1
ATOM 1143 C C . ALA A 1 131 ? -11.705 -3.737 6.689 1.00 96.88 131 ALA A C 1
ATOM 1145 O O . ALA A 1 131 ? -12.224 -3.645 5.565 1.00 96.88 131 ALA A O 1
ATOM 1146 N N . ARG A 1 132 ? -10.639 -4.503 6.899 1.00 97.12 132 ARG A N 1
ATOM 1147 C CA . ARG A 1 132 ? -10.054 -5.381 5.888 1.00 97.12 132 ARG A CA 1
ATOM 1148 C C . ARG A 1 132 ? -9.848 -6.781 6.434 1.00 97.12 132 ARG A C 1
ATOM 1150 O O . ARG A 1 132 ? -9.860 -7.024 7.634 1.00 97.12 132 ARG A O 1
ATOM 1157 N N . ASP A 1 133 ? -9.630 -7.701 5.514 1.00 95.38 133 ASP A N 1
ATOM 1158 C CA . ASP A 1 133 ? -9.115 -9.012 5.860 1.00 95.38 133 ASP A CA 1
ATOM 1159 C C . ASP A 1 133 ? -7.679 -8.874 6.377 1.00 95.38 133 ASP A C 1
ATOM 1161 O O . ASP A 1 133 ? -6.795 -8.503 5.608 1.00 95.38 133 ASP A O 1
ATOM 1165 N N . GLU A 1 134 ? -7.447 -9.159 7.660 1.00 95.06 134 GLU A N 1
ATOM 1166 C CA . GLU A 1 134 ? -6.142 -8.967 8.311 1.00 95.06 134 GLU A CA 1
ATOM 1167 C C . GLU A 1 134 ? -4.999 -9.728 7.617 1.00 95.06 134 GLU A C 1
ATOM 1169 O O . GLU A 1 134 ? -3.852 -9.282 7.662 1.00 95.06 134 GLU A O 1
ATOM 1174 N N . ARG A 1 135 ? -5.305 -10.796 6.860 1.00 94.62 135 ARG A N 1
ATOM 1175 C CA . ARG A 1 135 ? -4.319 -11.526 6.043 1.00 94.62 135 ARG A CA 1
ATOM 1176 C C . ARG A 1 135 ? -3.579 -10.625 5.053 1.00 94.62 135 ARG A C 1
ATOM 1178 O O . ARG A 1 135 ? -2.445 -10.920 4.705 1.00 94.62 135 ARG A O 1
ATOM 1185 N N . MET A 1 136 ? -4.185 -9.518 4.609 1.00 95.94 136 MET A N 1
ATOM 1186 C CA . MET A 1 136 ? -3.529 -8.585 3.683 1.00 95.94 136 MET A CA 1
ATOM 1187 C C . MET A 1 136 ? -2.443 -7.719 4.331 1.00 95.94 136 MET A C 1
ATOM 1189 O O . MET A 1 136 ? -1.654 -7.096 3.620 1.00 95.94 136 MET A O 1
ATOM 1193 N N . PHE A 1 137 ? -2.435 -7.615 5.660 1.00 97.31 137 PHE A N 1
ATOM 1194 C CA . PHE A 1 137 ? -1.460 -6.811 6.395 1.00 97.31 137 PHE A CA 1
ATOM 1195 C C . PHE A 1 137 ? -0.178 -7.579 6.689 1.00 97.31 137 PHE A C 1
ATOM 1197 O O . PHE A 1 137 ? 0.824 -6.955 7.025 1.00 97.31 137 PHE A O 1
ATOM 1204 N N . GLN A 1 138 ? -0.201 -8.900 6.531 1.00 95.12 138 GLN A N 1
ATOM 1205 C CA . GLN A 1 138 ? 0.887 -9.810 6.864 1.00 95.12 138 GLN A CA 1
ATOM 1206 C C . GLN A 1 138 ? 1.624 -10.273 5.603 1.00 95.12 138 GLN A C 1
ATOM 1208 O O . GLN A 1 138 ? 1.092 -10.206 4.495 1.00 95.12 138 GLN A O 1
ATOM 1213 N N . GLY A 1 139 ? 2.859 -10.740 5.784 1.00 95.19 139 GLY A N 1
ATOM 1214 C CA . GLY A 1 139 ? 3.676 -11.331 4.727 1.00 95.19 139 GLY A CA 1
ATOM 1215 C C . GLY A 1 139 ? 4.188 -10.338 3.673 1.00 95.19 139 GLY A C 1
ATOM 1216 O O . GLY A 1 139 ? 3.943 -9.128 3.776 1.00 95.19 139 GLY A O 1
ATOM 1217 N N . PRO A 1 140 ? 4.916 -10.844 2.658 1.00 96.94 140 PRO A N 1
ATOM 1218 C CA . PRO A 1 140 ? 5.521 -10.037 1.601 1.00 96.94 140 PRO A CA 1
ATOM 1219 C C . PRO A 1 140 ? 4.497 -9.242 0.791 1.00 96.94 140 PRO A C 1
ATOM 1221 O O . PRO A 1 140 ? 3.575 -9.798 0.189 1.00 96.94 140 PRO A O 1
ATOM 1224 N N . LYS A 1 141 ? 4.681 -7.922 0.736 1.00 98.12 141 LYS A N 1
ATOM 1225 C CA . LYS A 1 141 ? 3.826 -7.007 -0.031 1.00 98.12 141 LYS A CA 1
ATOM 1226 C C . LYS A 1 141 ? 4.568 -5.737 -0.417 1.00 98.12 141 LYS A C 1
ATOM 1228 O O . LYS A 1 141 ? 5.545 -5.344 0.222 1.00 98.12 141 LYS A O 1
ATOM 1233 N N . ILE A 1 142 ? 4.044 -5.059 -1.434 1.00 98.81 142 ILE A N 1
ATOM 1234 C CA . ILE A 1 142 ? 4.429 -3.683 -1.756 1.00 98.81 142 ILE A CA 1
ATOM 1235 C C . ILE A 1 142 ? 3.321 -2.738 -1.269 1.00 98.81 142 ILE A C 1
ATOM 1237 O O . ILE A 1 142 ? 2.130 -3.025 -1.394 1.00 98.81 142 ILE A O 1
ATOM 1241 N N . LEU A 1 143 ? 3.713 -1.603 -0.703 1.00 98.75 143 LEU A N 1
ATOM 1242 C CA . LEU A 1 143 ? 2.849 -0.547 -0.189 1.00 98.75 143 LEU A CA 1
ATOM 1243 C C . LEU A 1 143 ? 3.037 0.702 -1.045 1.00 98.75 143 LEU A C 1
ATOM 1245 O O . LEU A 1 143 ? 4.168 1.116 -1.266 1.00 98.75 143 LEU A O 1
ATOM 1249 N N . GLY A 1 144 ? 1.955 1.324 -1.505 1.00 98.19 144 GLY A N 1
ATOM 1250 C CA . GLY A 1 144 ? 1.993 2.552 -2.302 1.00 98.19 144 GLY A CA 1
ATOM 1251 C C . GLY A 1 144 ? 1.159 3.673 -1.692 1.00 98.19 144 GLY A C 1
ATOM 1252 O O . GLY A 1 144 ? 0.064 3.432 -1.181 1.00 98.19 144 GLY A O 1
ATOM 1253 N N . ARG A 1 145 ? 1.635 4.919 -1.778 1.00 97.69 145 ARG A N 1
ATOM 1254 C CA . ARG A 1 145 ? 0.825 6.098 -1.411 1.00 97.69 145 ARG A CA 1
ATOM 1255 C C . ARG A 1 145 ? -0.299 6.299 -2.423 1.00 97.69 145 ARG A C 1
ATOM 1257 O O . ARG A 1 145 ? -0.025 6.430 -3.603 1.00 97.69 145 ARG A O 1
ATOM 1264 N N . GLN A 1 146 ? -1.551 6.438 -1.993 1.00 96.38 146 GLN A N 1
ATOM 1265 C CA . GLN A 1 146 ? -2.666 6.669 -2.919 1.00 96.38 146 GLN A CA 1
ATOM 1266 C C . GLN A 1 146 ? -2.484 7.953 -3.741 1.00 96.38 146 GLN A C 1
ATOM 1268 O O . GLN A 1 146 ? -2.824 7.975 -4.918 1.00 96.38 146 GLN A O 1
ATOM 1273 N N . ARG A 1 147 ? -2.013 9.043 -3.122 1.00 94.69 147 ARG A N 1
ATOM 1274 C CA . ARG A 1 147 ? -1.909 10.361 -3.763 1.00 94.69 147 ARG A CA 1
ATOM 1275 C C . ARG A 1 147 ? -0.538 10.970 -3.533 1.00 94.69 147 ARG A C 1
ATOM 1277 O O . ARG A 1 147 ? -0.168 11.227 -2.387 1.00 94.69 147 ARG A O 1
ATOM 1284 N N . CYS A 1 148 ? 0.209 11.217 -4.607 1.00 93.12 148 CYS A N 1
ATOM 1285 C CA . CYS A 1 148 ? 1.577 11.728 -4.515 1.00 93.12 148 CYS A CA 1
ATOM 1286 C C . CYS A 1 148 ? 2.095 12.342 -5.827 1.00 93.12 148 CYS A C 1
ATOM 1288 O O . CYS A 1 148 ? 1.511 12.172 -6.893 1.00 93.12 148 CYS A O 1
ATOM 1290 N N . LYS A 1 149 ? 3.205 13.090 -5.736 1.00 89.75 149 LYS A N 1
ATOM 1291 C CA . LYS A 1 149 ? 3.877 13.738 -6.883 1.00 89.75 149 LYS A CA 1
ATOM 1292 C C . LYS A 1 149 ? 4.902 12.847 -7.601 1.00 89.75 149 LYS A C 1
ATOM 1294 O O . LYS A 1 149 ? 5.439 13.253 -8.621 1.00 89.75 149 LYS A O 1
ATOM 1299 N N . GLY A 1 150 ? 5.202 11.671 -7.059 1.00 90.94 150 GLY A N 1
ATOM 1300 C CA . GLY A 1 150 ? 6.228 10.765 -7.578 1.00 90.94 150 GLY A CA 1
ATOM 1301 C C . GLY A 1 150 ? 5.953 9.328 -7.160 1.00 90.94 150 GLY A C 1
ATOM 1302 O O . GLY A 1 150 ? 4.871 9.040 -6.644 1.00 90.94 150 GLY A O 1
ATOM 1303 N N . ASN A 1 151 ? 6.930 8.450 -7.357 1.00 94.56 151 ASN A N 1
ATOM 1304 C CA . ASN A 1 151 ? 6.811 7.042 -7.004 1.00 94.56 151 ASN A CA 1
ATOM 1305 C C . ASN A 1 151 ? 7.213 6.829 -5.544 1.00 94.56 151 ASN A C 1
ATOM 1307 O O . ASN A 1 151 ? 8.361 7.044 -5.158 1.00 94.56 151 ASN A O 1
ATOM 1311 N N . TRP A 1 152 ? 6.245 6.414 -4.736 1.00 97.44 152 TRP A N 1
ATOM 1312 C CA . TRP A 1 152 ? 6.428 6.140 -3.315 1.00 97.44 152 TRP A CA 1
ATOM 1313 C C . TRP A 1 152 ? 5.884 4.751 -3.040 1.00 97.44 152 TRP A C 1
ATOM 1315 O O . TRP A 1 152 ? 4.774 4.607 -2.520 1.00 97.44 152 TRP A O 1
ATOM 1325 N N . PHE A 1 153 ? 6.645 3.756 -3.492 1.00 98.69 153 PHE A N 1
ATOM 1326 C CA . PHE A 1 153 ? 6.347 2.350 -3.278 1.00 98.69 153 PHE A CA 1
ATOM 1327 C C . PHE A 1 153 ? 7.427 1.730 -2.412 1.00 98.69 153 PHE A C 1
ATOM 1329 O O . PHE A 1 153 ? 8.604 1.827 -2.758 1.00 98.69 153 PHE A O 1
ATOM 1336 N N . ALA A 1 154 ? 7.021 1.083 -1.329 1.00 98.62 154 ALA A N 1
ATOM 1337 C CA . ALA A 1 154 ? 7.900 0.424 -0.377 1.00 98.62 154 ALA A CA 1
ATOM 1338 C C . ALA A 1 154 ? 7.604 -1.068 -0.298 1.00 98.62 154 ALA A C 1
ATOM 1340 O O . ALA A 1 154 ? 6.463 -1.479 -0.486 1.00 98.62 154 ALA A O 1
ATOM 1341 N N . TYR A 1 155 ? 8.607 -1.867 0.038 1.00 98.56 155 TYR A N 1
ATOM 1342 C CA . TYR A 1 155 ? 8.418 -3.269 0.390 1.00 98.56 155 TYR A CA 1
ATOM 1343 C C . TYR A 1 155 ? 8.322 -3.445 1.906 1.00 98.56 155 TYR A C 1
ATOM 1345 O O . TYR A 1 155 ? 8.944 -2.696 2.659 1.00 98.56 155 TYR A O 1
ATOM 1353 N N . SER A 1 156 ? 7.542 -4.427 2.355 1.00 97.19 156 SER A N 1
ATOM 1354 C CA . SER A 1 156 ? 7.496 -4.825 3.762 1.00 97.19 156 SER A CA 1
ATOM 1355 C C . SER A 1 156 ? 7.002 -6.264 3.914 1.00 97.19 156 SER A C 1
ATOM 1357 O O . SER A 1 156 ? 6.012 -6.653 3.294 1.00 97.19 156 SER A O 1
ATOM 1359 N N . GLU A 1 157 ? 7.644 -7.031 4.792 1.00 95.88 157 GLU A N 1
ATOM 1360 C CA . GLU A 1 157 ? 7.157 -8.343 5.258 1.00 95.88 157 GLU A CA 1
ATOM 1361 C C . GLU A 1 157 ? 6.462 -8.260 6.624 1.00 95.88 157 GLU A C 1
ATOM 1363 O O . GLU A 1 157 ? 5.757 -9.185 7.024 1.00 95.88 157 GLU A O 1
ATOM 1368 N N . GLU A 1 158 ? 6.619 -7.130 7.316 1.00 95.00 158 GLU A N 1
ATOM 1369 C CA . GLU A 1 158 ? 6.069 -6.874 8.647 1.00 95.00 158 GLU A CA 1
ATOM 1370 C C . GLU A 1 158 ? 4.546 -6.716 8.621 1.00 95.00 158 GLU A C 1
ATOM 1372 O O . GLU A 1 158 ? 3.941 -6.490 7.572 1.00 95.00 158 GLU A O 1
ATOM 1377 N N . GLU A 1 159 ? 3.898 -6.788 9.783 1.00 96.31 159 GLU A N 1
ATOM 1378 C CA . GLU A 1 159 ? 2.468 -6.507 9.889 1.00 96.31 159 GLU A CA 1
ATOM 1379 C C . GLU A 1 159 ? 2.197 -4.995 9.752 1.00 96.31 159 GLU A C 1
ATOM 1381 O O . GLU A 1 159 ? 2.639 -4.195 10.572 1.00 96.31 159 GLU A O 1
ATOM 1386 N N . VAL A 1 160 ? 1.453 -4.583 8.718 1.00 98.00 160 VAL A N 1
ATOM 1387 C CA . VAL A 1 160 ? 1.211 -3.157 8.426 1.00 98.00 160 VAL A CA 1
ATOM 1388 C C . VAL A 1 160 ? -0.280 -2.867 8.315 1.00 98.00 160 VAL A C 1
ATOM 1390 O O . VAL A 1 160 ? -0.868 -3.102 7.259 1.00 98.00 160 VAL A O 1
ATOM 1393 N N . TYR A 1 161 ? -0.884 -2.272 9.350 1.00 98.44 161 TYR A N 1
ATOM 1394 C CA . TYR A 1 161 ? -2.241 -1.708 9.280 1.00 98.44 161 TYR A CA 1
ATOM 1395 C C . TYR A 1 161 ? -2.164 -0.275 8.770 1.00 98.44 161 TYR A C 1
ATOM 1397 O O . TYR A 1 161 ? -1.730 0.635 9.468 1.00 98.44 161 TYR A O 1
ATOM 1405 N N . GLY A 1 162 ? -2.570 -0.064 7.528 1.00 97.94 162 GLY A N 1
ATOM 1406 C CA . GLY A 1 162 ? -2.422 1.201 6.826 1.00 97.94 162 GLY A CA 1
ATOM 1407 C C . GLY A 1 162 ? -3.752 1.904 6.619 1.00 97.94 162 GLY A C 1
ATOM 1408 O O . GLY A 1 162 ? -4.786 1.271 6.403 1.00 97.94 162 GLY A O 1
ATOM 1409 N N . SER A 1 163 ? -3.728 3.232 6.652 1.00 98.00 163 SER A N 1
ATOM 1410 C CA . SER A 1 163 ? -4.893 4.058 6.322 1.00 98.00 163 SER A CA 1
ATOM 1411 C C . SER A 1 163 ? -5.372 3.900 4.872 1.00 98.00 163 SER A C 1
ATOM 1413 O O . SER A 1 163 ? -4.689 3.345 4.015 1.00 98.00 163 SER A O 1
ATOM 1415 N N . ALA A 1 164 ? -6.540 4.467 4.578 1.00 97.38 164 ALA A N 1
ATOM 1416 C CA . ALA A 1 164 ? -7.171 4.482 3.260 1.00 97.38 164 ALA A CA 1
ATOM 1417 C C . ALA A 1 164 ? -6.307 5.088 2.138 1.00 97.38 164 ALA A C 1
ATOM 1419 O O . ALA A 1 164 ? -6.550 4.811 0.961 1.00 97.38 164 ALA A O 1
ATOM 1420 N N . ASP A 1 165 ? -5.327 5.921 2.500 1.00 96.88 165 ASP A N 1
ATOM 1421 C CA . ASP A 1 165 ? -4.364 6.532 1.583 1.00 96.88 165 ASP A CA 1
ATOM 1422 C C . ASP A 1 165 ? -3.137 5.625 1.321 1.00 96.88 165 ASP A C 1
ATOM 1424 O O . ASP A 1 165 ? -2.171 6.072 0.701 1.00 96.88 165 ASP A O 1
ATOM 14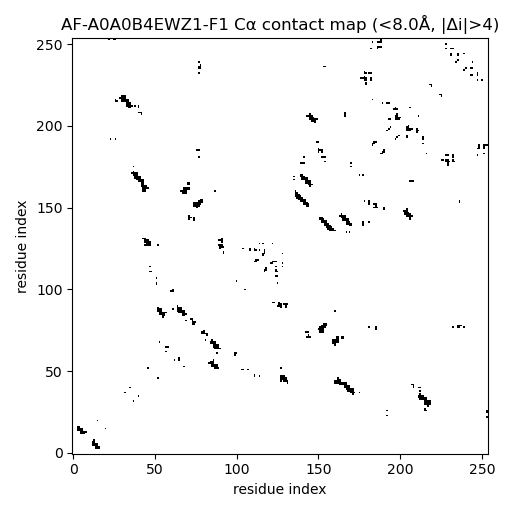28 N N . ILE A 1 166 ? -3.152 4.367 1.778 1.00 98.31 166 ILE A N 1
ATOM 1429 C CA . ILE A 1 166 ? -2.147 3.334 1.488 1.00 98.31 166 ILE A CA 1
ATOM 1430 C C . ILE A 1 166 ? -2.793 2.220 0.664 1.00 98.31 166 ILE A C 1
ATOM 1432 O O . ILE A 1 166 ? -3.874 1.735 0.996 1.00 98.31 166 ILE A O 1
ATOM 1436 N N . TYR A 1 167 ? -2.130 1.816 -0.415 1.00 98.38 167 TYR A N 1
ATOM 1437 C CA . TYR A 1 167 ? -2.541 0.712 -1.276 1.00 98.38 167 TYR A CA 1
ATOM 1438 C C . TYR A 1 167 ? -1.560 -0.448 -1.152 1.00 98.38 167 TYR A C 1
ATOM 1440 O O . TYR A 1 167 ? -0.351 -0.248 -1.116 1.00 98.38 167 TYR A O 1
ATOM 1448 N N . TYR A 1 168 ? -2.110 -1.652 -1.104 1.00 98.69 168 TYR A N 1
ATOM 1449 C CA . TYR A 1 168 ? -1.419 -2.914 -0.903 1.00 98.69 168 TYR A CA 1
ATOM 1450 C C . TYR A 1 168 ? -1.374 -3.658 -2.222 1.00 98.69 168 TYR A C 1
ATOM 1452 O O . TYR A 1 168 ? -2.416 -3.880 -2.834 1.00 98.69 168 TYR A O 1
ATOM 1460 N N . PHE A 1 169 ? -0.180 -4.050 -2.631 1.00 98.62 169 PHE A N 1
ATOM 1461 C CA . PHE A 1 169 ? 0.104 -4.823 -3.828 1.00 98.62 169 PHE A CA 1
ATOM 1462 C C . PHE A 1 169 ? 0.534 -6.211 -3.355 1.00 98.62 169 PHE A C 1
ATOM 1464 O O . PHE A 1 169 ? 1.666 -6.404 -2.904 1.00 98.62 169 PHE A O 1
ATOM 1471 N N . LEU A 1 170 ? -0.413 -7.144 -3.384 1.00 98.25 170 LEU A N 1
ATOM 1472 C CA . LEU A 1 170 ? -0.270 -8.491 -2.842 1.00 98.25 170 LEU A CA 1
ATOM 1473 C C . LEU A 1 170 ? 0.025 -9.472 -3.983 1.00 98.25 170 LEU A C 1
ATOM 1475 O O . LEU A 1 170 ? -0.665 -9.413 -5.007 1.00 98.25 170 LEU A O 1
ATOM 1479 N N . PRO A 1 171 ? 1.004 -10.375 -3.836 1.00 97.75 171 PRO A N 1
ATOM 14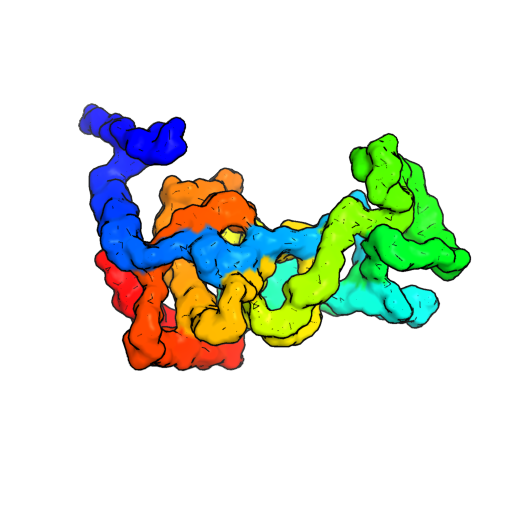80 C CA . PRO A 1 171 ? 1.320 -11.357 -4.866 1.00 97.75 171 PRO A CA 1
ATOM 1481 C C . PRO A 1 171 ? 0.159 -12.339 -5.072 1.00 97.75 171 PRO A C 1
ATOM 1483 O O . PRO A 1 171 ? -0.362 -12.902 -4.114 1.00 97.75 171 PRO A O 1
ATOM 1486 N N . LYS A 1 172 ? -0.230 -12.590 -6.330 1.00 96.69 172 LYS A N 1
ATOM 1487 C CA . LYS A 1 172 ? -1.205 -13.650 -6.668 1.00 96.69 172 LYS A CA 1
ATOM 1488 C C . LYS A 1 172 ? -0.598 -15.054 -6.696 1.00 96.69 172 LYS A C 1
ATOM 1490 O O . LYS A 1 172 ? -1.330 -16.038 -6.732 1.00 96.69 172 LYS A O 1
ATOM 1495 N N . LYS A 1 173 ? 0.733 -15.151 -6.737 1.00 92.75 173 LYS A N 1
ATOM 1496 C CA . LYS A 1 173 ? 1.503 -16.400 -6.785 1.00 92.75 173 LYS A CA 1
ATOM 1497 C C . LYS A 1 173 ? 2.608 -16.336 -5.735 1.00 92.75 173 LYS A C 1
ATOM 1499 O O . LYS A 1 173 ? 3.266 -15.307 -5.628 1.00 92.75 173 LYS A O 1
ATOM 1504 N N . GLU A 1 174 ? 2.861 -17.435 -5.028 1.00 83.75 174 GLU A N 1
ATOM 1505 C CA . GLU A 1 174 ? 3.857 -17.483 -3.942 1.00 83.75 174 GLU A CA 1
ATOM 1506 C C . GLU A 1 174 ? 5.278 -17.108 -4.391 1.00 83.75 174 GLU A C 1
ATOM 1508 O O . GLU A 1 174 ? 6.003 -16.447 -3.659 1.00 83.75 174 GLU A O 1
ATOM 1513 N N . LYS A 1 175 ? 5.679 -17.488 -5.612 1.00 86.88 175 LYS A N 1
ATOM 1514 C CA . LYS A 1 175 ? 7.038 -17.265 -6.147 1.00 86.88 175 LYS A CA 1
ATOM 1515 C C . LYS A 1 175 ? 7.166 -16.006 -7.013 1.00 86.88 175 LYS A C 1
ATOM 1517 O O . LYS A 1 175 ? 7.985 -15.969 -7.932 1.00 86.88 175 LYS A O 1
ATOM 1522 N N . LEU A 1 176 ? 6.317 -15.006 -6.790 1.00 95.31 176 LEU A N 1
ATOM 1523 C CA . LEU A 1 176 ? 6.389 -13.750 -7.532 1.00 95.31 176 LEU A CA 1
ATOM 1524 C C . LEU A 1 176 ? 7.552 -12.894 -7.020 1.00 95.31 176 LEU A C 1
ATOM 1526 O O . LEU A 1 176 ? 7.651 -12.628 -5.824 1.00 95.31 176 LEU A O 1
ATOM 1530 N N . ASP A 1 177 ? 8.404 -12.421 -7.927 1.00 97.44 177 ASP A N 1
ATOM 1531 C CA . ASP A 1 177 ? 9.519 -11.545 -7.579 1.00 97.44 177 ASP A CA 1
ATOM 1532 C C . ASP A 1 177 ? 9.022 -10.111 -7.345 1.00 97.44 177 ASP A C 1
ATOM 1534 O O . ASP A 1 177 ? 8.916 -9.288 -8.261 1.00 97.44 177 ASP A O 1
ATOM 1538 N N . LEU A 1 178 ? 8.675 -9.821 -6.091 1.00 98.19 178 LEU A N 1
ATOM 1539 C CA . LEU A 1 178 ? 8.209 -8.500 -5.683 1.00 98.19 178 LEU A CA 1
ATOM 1540 C C . LEU A 1 178 ? 9.309 -7.436 -5.773 1.00 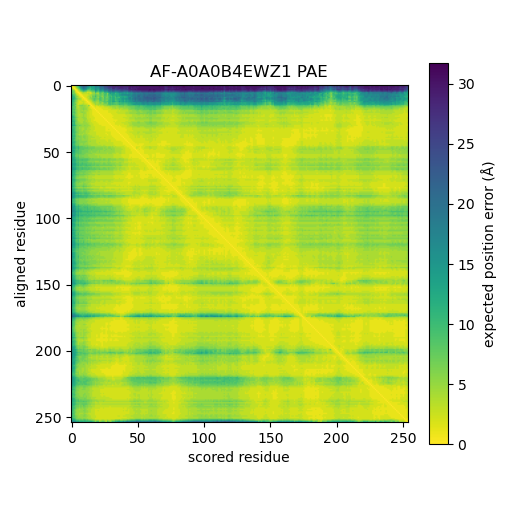98.19 178 LEU A C 1
ATOM 1542 O O . LEU A 1 178 ? 8.980 -6.267 -5.949 1.00 98.19 178 LEU A O 1
ATOM 1546 N N . PHE A 1 179 ? 10.592 -7.793 -5.700 1.00 98.56 179 PHE A N 1
ATOM 1547 C CA . PHE A 1 179 ? 11.673 -6.810 -5.800 1.00 98.56 179 PHE A CA 1
ATOM 1548 C C . PHE A 1 179 ? 11.818 -6.276 -7.221 1.00 98.56 179 PHE A C 1
ATOM 1550 O O . PHE A 1 179 ? 11.951 -5.063 -7.400 1.00 98.56 179 PHE A O 1
ATOM 1557 N N . TYR A 1 180 ? 11.681 -7.135 -8.232 1.00 98.62 180 TYR A N 1
ATOM 1558 C CA . TYR A 1 180 ? 11.609 -6.681 -9.620 1.00 98.62 180 TYR A CA 1
ATOM 1559 C C . TYR A 1 180 ? 10.438 -5.714 -9.843 1.00 98.62 180 TYR A C 1
ATOM 1561 O O . TYR A 1 180 ? 10.599 -4.633 -10.416 1.00 98.62 180 TYR A O 1
ATOM 1569 N N . ILE A 1 181 ? 9.249 -6.070 -9.341 1.00 98.69 181 ILE A N 1
ATOM 1570 C CA . ILE A 1 181 ? 8.057 -5.225 -9.486 1.00 98.69 181 ILE A CA 1
ATOM 1571 C C . ILE A 1 181 ? 8.224 -3.910 -8.716 1.00 98.69 181 ILE A C 1
ATOM 1573 O O . ILE A 1 181 ? 7.847 -2.853 -9.218 1.00 98.69 181 ILE A O 1
ATOM 1577 N N . LEU A 1 182 ? 8.823 -3.941 -7.525 1.00 98.81 182 LEU A N 1
ATOM 1578 C CA . LEU A 1 182 ? 9.144 -2.749 -6.742 1.00 98.81 182 LEU A CA 1
ATOM 1579 C C . LEU A 1 182 ? 10.088 -1.807 -7.501 1.00 98.81 182 LEU A C 1
ATOM 1581 O O . LEU A 1 182 ? 9.877 -0.592 -7.470 1.00 98.81 182 LEU A O 1
ATOM 1585 N N . ALA A 1 183 ? 11.098 -2.349 -8.188 1.00 98.69 183 ALA A N 1
ATOM 1586 C CA . ALA A 1 183 ? 12.005 -1.581 -9.040 1.00 98.69 183 ALA A CA 1
ATOM 1587 C C . ALA A 1 183 ? 11.242 -0.900 -10.181 1.00 98.69 183 ALA A C 1
ATOM 1589 O O . ALA A 1 183 ? 11.380 0.305 -10.390 1.00 98.69 183 ALA A O 1
ATOM 1590 N N . TYR A 1 184 ? 10.381 -1.658 -10.867 1.00 98.69 184 TYR A N 1
ATOM 1591 C CA . TYR A 1 184 ? 9.535 -1.138 -11.936 1.00 98.69 184 TYR A CA 1
ATOM 1592 C C . TYR A 1 184 ? 8.614 -0.018 -11.431 1.00 98.69 184 TYR A C 1
ATOM 1594 O O . TYR A 1 184 ? 8.601 1.068 -12.009 1.00 98.69 184 TYR A O 1
ATOM 1602 N N . LEU A 1 185 ? 7.900 -0.229 -10.321 1.00 98.69 185 LEU A N 1
ATOM 1603 C CA . LEU A 1 185 ? 6.998 0.762 -9.719 1.00 98.69 185 LEU A CA 1
ATOM 1604 C C . LEU A 1 185 ? 7.723 2.041 -9.276 1.00 98.69 185 LEU A C 1
ATOM 1606 O O . LEU A 1 185 ? 7.126 3.116 -9.269 1.00 98.69 185 LEU A O 1
ATOM 1610 N N . ASN A 1 186 ? 9.005 1.944 -8.917 1.00 98.50 186 ASN A N 1
ATOM 1611 C CA . ASN A 1 186 ? 9.845 3.092 -8.582 1.00 98.50 186 ASN A CA 1
ATOM 1612 C C . ASN A 1 186 ? 10.640 3.653 -9.778 1.00 98.50 186 ASN A C 1
ATOM 1614 O O . ASN A 1 186 ? 11.413 4.585 -9.576 1.00 98.50 186 ASN A O 1
ATOM 1618 N N . SER A 1 187 ? 10.418 3.174 -11.006 1.00 98.06 187 SER A N 1
ATOM 1619 C CA . SER A 1 187 ? 11.096 3.661 -12.217 1.00 98.06 187 SER A CA 1
ATOM 1620 C C . SER A 1 187 ? 10.394 4.853 -12.882 1.00 98.06 187 SER A C 1
ATOM 1622 O O . SER A 1 187 ? 9.175 5.046 -12.777 1.00 98.06 187 SER A O 1
ATOM 1624 N N . SER A 1 188 ? 11.150 5.629 -13.654 1.00 97.06 188 SER A N 1
ATOM 1625 C CA . SER A 1 188 ? 10.613 6.684 -14.518 1.00 97.06 188 SER A CA 1
ATOM 1626 C C . SER A 1 188 ? 9.692 6.144 -15.615 1.00 97.06 188 SER A C 1
ATOM 1628 O O . SER A 1 188 ? 8.746 6.838 -15.991 1.00 97.06 188 SER A O 1
ATOM 1630 N N . LEU A 1 189 ? 9.891 4.900 -16.073 1.00 97.50 189 LEU A N 1
ATOM 1631 C CA . LEU A 1 189 ? 9.019 4.258 -17.059 1.00 97.50 189 LEU A CA 1
ATOM 1632 C C . LEU A 1 189 ? 7.594 4.079 -16.518 1.00 97.50 189 LEU A C 1
ATOM 1634 O O . LEU A 1 189 ? 6.622 4.433 -17.192 1.00 97.50 189 LEU A O 1
ATOM 1638 N N . PHE A 1 190 ? 7.468 3.591 -15.278 1.00 97.75 190 PHE A N 1
ATOM 1639 C CA . PHE A 1 190 ? 6.175 3.509 -14.598 1.00 97.75 190 PHE A CA 1
ATOM 1640 C C . PHE A 1 190 ? 5.539 4.895 -14.457 1.00 97.75 190 PHE A C 1
ATOM 1642 O O . PHE A 1 190 ? 4.370 5.076 -14.813 1.00 97.75 190 PHE A O 1
ATOM 1649 N N . SER A 1 191 ? 6.302 5.892 -13.982 1.00 95.00 191 SER A N 1
ATOM 1650 C CA . SER A 1 191 ? 5.792 7.261 -13.841 1.00 95.00 191 SER A CA 1
ATOM 1651 C C . SER A 1 191 ? 5.290 7.812 -15.169 1.00 95.00 191 SER A C 1
ATOM 1653 O O . SER A 1 191 ? 4.206 8.389 -15.207 1.00 95.00 191 SER A O 1
ATOM 1655 N N . PHE A 1 192 ? 6.051 7.625 -16.247 1.00 95.62 192 PHE A N 1
ATOM 1656 C CA . PHE A 1 192 ? 5.695 8.082 -17.582 1.00 95.62 192 PHE A CA 1
ATOM 1657 C C . PHE A 1 192 ? 4.366 7.469 -18.028 1.00 95.62 192 PHE A C 1
ATOM 1659 O O . PHE A 1 192 ? 3.414 8.199 -18.316 1.00 95.62 192 PHE A O 1
ATOM 1666 N N . TRP A 1 193 ? 4.243 6.138 -17.990 1.00 95.81 193 TRP A N 1
ATOM 1667 C CA . TRP A 1 193 ? 3.003 5.479 -18.397 1.00 95.81 193 TRP A CA 1
ATOM 1668 C C . TRP A 1 193 ? 1.816 5.933 -17.543 1.00 95.81 193 TRP A C 1
ATOM 1670 O O . TRP A 1 193 ? 0.772 6.326 -18.072 1.00 95.81 193 TRP A O 1
ATOM 1680 N N . TYR A 1 194 ? 1.976 5.941 -16.215 1.00 94.81 194 TYR A N 1
ATOM 1681 C CA . TYR A 1 194 ? 0.884 6.273 -15.302 1.00 94.81 194 TYR A CA 1
ATOM 1682 C C . TYR A 1 194 ? 0.467 7.738 -15.410 1.00 94.81 194 TYR A C 1
ATOM 1684 O O . TYR A 1 194 ? -0.708 8.066 -15.256 1.00 94.81 194 TYR A O 1
ATOM 1692 N N . GLN A 1 195 ? 1.400 8.637 -15.720 1.00 93.06 195 GLN A N 1
ATOM 1693 C CA . GLN A 1 195 ? 1.075 10.037 -15.941 1.00 93.06 195 GLN A CA 1
ATOM 1694 C C . GLN A 1 195 ? 0.175 10.244 -17.167 1.00 93.06 195 GLN A C 1
ATOM 1696 O O . GLN A 1 195 ? -0.651 11.158 -17.154 1.00 93.06 195 GLN A O 1
ATOM 1701 N N . HIS A 1 196 ? 0.307 9.430 -18.210 1.00 91.75 196 HIS A N 1
ATOM 1702 C CA . HIS A 1 196 ? -0.485 9.590 -19.432 1.00 91.75 196 HIS A CA 1
ATOM 1703 C C . HIS A 1 196 ? -1.756 8.737 -19.450 1.00 91.75 196 HIS A C 1
ATOM 1705 O O . HIS A 1 196 ? -2.778 9.184 -19.966 1.00 91.75 196 HIS A O 1
ATOM 1711 N N . CYS A 1 197 ? -1.707 7.536 -18.872 1.00 91.44 197 CYS A N 1
ATOM 1712 C CA . CYS A 1 197 ? -2.794 6.554 -18.942 1.00 91.44 197 CYS A CA 1
ATOM 1713 C C . CYS A 1 197 ? -3.512 6.321 -17.602 1.00 91.44 197 CYS A C 1
ATOM 1715 O O . CYS A 1 197 ? -4.612 5.765 -17.577 1.00 91.44 197 CYS A O 1
ATOM 1717 N N . GLY A 1 198 ? -2.887 6.701 -16.486 1.00 91.75 198 GLY A N 1
ATOM 1718 C CA . GLY A 1 198 ? -3.424 6.541 -15.138 1.00 91.75 198 GLY A CA 1
ATOM 1719 C C . GLY A 1 198 ? -4.356 7.678 -14.721 1.00 91.75 198 GLY A C 1
ATOM 1720 O O . GLY A 1 198 ? -4.816 8.481 -15.534 1.00 91.75 198 GLY A O 1
ATOM 1721 N N . LYS A 1 199 ? -4.656 7.746 -13.420 1.00 90.88 199 LYS A N 1
ATOM 1722 C CA . LYS A 1 199 ? -5.525 8.785 -12.854 1.00 90.88 199 LYS A CA 1
ATOM 1723 C C . LYS A 1 199 ? -4.713 9.894 -12.187 1.00 90.88 199 LYS A C 1
ATOM 1725 O O . LYS A 1 199 ? -3.706 9.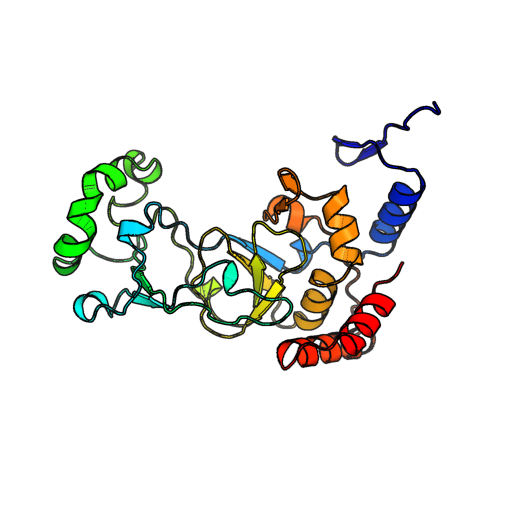636 -11.528 1.00 90.88 199 LYS A O 1
ATOM 1730 N N . LYS A 1 200 ? -5.185 11.131 -12.345 1.00 89.75 200 LYS A N 1
ATOM 1731 C CA . LYS A 1 200 ? -4.609 12.346 -11.762 1.00 89.75 200 LYS A CA 1
ATOM 1732 C C . LYS A 1 200 ? -5.691 13.207 -11.119 1.00 89.75 200 LYS A C 1
ATOM 1734 O O . LYS A 1 200 ? -6.830 13.222 -11.585 1.00 89.75 200 LYS A O 1
ATOM 1739 N N . LYS A 1 201 ? -5.300 13.982 -10.108 1.00 87.12 201 LYS A N 1
ATOM 1740 C CA . LYS A 1 201 ? -6.100 15.065 -9.527 1.00 87.12 201 LYS A CA 1
ATOM 1741 C C . LYS A 1 201 ? -5.220 16.293 -9.333 1.00 87.12 201 LYS A C 1
ATOM 1743 O O . LYS A 1 201 ? -4.377 16.335 -8.436 1.00 87.12 201 LYS A O 1
ATOM 1748 N N . GLY A 1 202 ? -5.402 17.283 -10.205 1.00 89.38 202 GLY A N 1
ATOM 1749 C CA . GLY A 1 202 ? -4.458 18.393 -10.332 1.00 89.38 202 GLY A CA 1
ATOM 1750 C C . GLY A 1 202 ? -3.056 17.866 -10.652 1.00 89.38 202 GLY A C 1
ATOM 1751 O O . GLY A 1 202 ? -2.889 17.050 -11.555 1.00 89.38 202 GLY A O 1
ATOM 1752 N N . ASN A 1 203 ? -2.068 18.273 -9.854 1.00 87.06 203 ASN A N 1
ATOM 1753 C CA . ASN A 1 203 ? -0.662 17.885 -10.032 1.00 87.06 203 ASN A CA 1
ATOM 1754 C C . ASN A 1 203 ? -0.275 16.578 -9.315 1.00 87.06 203 ASN A C 1
ATOM 1756 O O . ASN A 1 203 ? 0.908 16.246 -9.250 1.00 87.06 203 ASN A O 1
ATOM 1760 N N . LEU A 1 204 ? -1.235 15.864 -8.720 1.00 91.69 204 LEU A N 1
ATOM 1761 C CA . LEU A 1 204 ? -0.989 14.604 -8.017 1.00 91.69 204 LEU A CA 1
ATOM 1762 C C . LEU A 1 204 ? -1.417 13.416 -8.878 1.00 91.69 204 LEU A C 1
ATOM 1764 O O . LEU A 1 204 ? -2.489 13.437 -9.487 1.00 91.69 204 LEU A O 1
ATOM 1768 N N . LEU A 1 205 ? -0.602 12.363 -8.871 1.00 92.38 205 LEU A N 1
ATOM 1769 C CA . LEU A 1 205 ? -1.019 11.035 -9.308 1.00 92.38 205 LEU A CA 1
ATOM 1770 C C . LEU A 1 205 ? -1.987 10.450 -8.274 1.00 92.38 205 LEU A C 1
ATOM 1772 O O . LEU A 1 205 ? -1.807 10.669 -7.075 1.00 92.38 205 LEU A O 1
ATOM 1776 N N . GLU A 1 206 ? -2.997 9.711 -8.734 1.00 94.06 206 GLU A N 1
ATOM 1777 C CA . GLU A 1 206 ? -3.935 8.982 -7.874 1.00 94.06 206 GLU A CA 1
ATOM 1778 C C . GLU A 1 206 ? -3.910 7.478 -8.180 1.00 94.06 206 GLU A C 1
ATOM 1780 O O . GLU A 1 206 ? -4.526 7.006 -9.136 1.00 94.06 206 GLU A O 1
ATOM 1785 N N . PHE A 1 207 ? -3.236 6.716 -7.326 1.00 93.31 207 PHE A N 1
ATOM 1786 C CA . PHE A 1 207 ? -3.029 5.273 -7.406 1.00 93.31 207 PHE A CA 1
ATOM 1787 C C . PHE A 1 207 ? -4.244 4.479 -6.906 1.00 93.31 207 PHE A C 1
ATOM 1789 O O . PHE A 1 207 ? -4.203 3.812 -5.878 1.00 93.31 207 PHE A O 1
ATOM 1796 N N . TYR A 1 208 ? -5.354 4.543 -7.645 1.00 92.62 208 TYR A N 1
ATOM 1797 C CA . TYR A 1 208 ? -6.512 3.670 -7.414 1.00 92.62 208 TYR A CA 1
ATOM 1798 C C . TYR A 1 208 ? -6.298 2.273 -8.015 1.00 92.62 208 TYR A C 1
ATOM 1800 O O . TYR A 1 208 ? -5.654 2.134 -9.057 1.00 92.62 208 TYR A O 1
ATOM 1808 N N . SER A 1 209 ? -6.928 1.246 -7.428 1.00 92.81 209 SER A N 1
ATOM 1809 C CA . SER A 1 209 ? -6.780 -0.149 -7.873 1.00 92.81 209 SER A CA 1
ATOM 1810 C C . SER A 1 209 ? -7.088 -0.320 -9.362 1.00 92.81 209 SER A C 1
ATOM 1812 O O . SER A 1 209 ? -6.273 -0.858 -10.096 1.00 92.81 209 SER A O 1
ATOM 1814 N N . LYS A 1 210 ? -8.230 0.189 -9.849 1.00 93.25 210 LYS A N 1
ATOM 1815 C CA . LYS A 1 210 ? -8.665 -0.021 -11.244 1.00 93.25 210 LYS A CA 1
ATOM 1816 C C . LYS A 1 210 ? -7.637 0.458 -12.291 1.00 93.25 210 LYS A C 1
ATOM 1818 O O . LYS A 1 210 ? -7.324 -0.334 -13.175 1.00 93.25 210 LYS A O 1
ATOM 1823 N N . PRO A 1 211 ? -7.109 1.700 -12.239 1.00 93.44 211 PRO A N 1
ATOM 1824 C CA . PRO A 1 211 ? -6.040 2.107 -13.151 1.00 93.44 211 PRO A CA 1
ATOM 1825 C C . PRO A 1 211 ? -4.725 1.346 -12.944 1.00 93.44 211 PRO A C 1
ATOM 1827 O O . PRO A 1 211 ? -4.088 0.993 -13.930 1.00 93.44 211 PRO A O 1
ATOM 1830 N N . LEU A 1 212 ? -4.328 1.061 -11.696 1.00 96.62 212 LEU A N 1
ATOM 1831 C CA . LEU A 1 212 ? -3.089 0.324 -11.416 1.00 96.62 212 LEU A CA 1
ATOM 1832 C C . LEU A 1 212 ? -3.098 -1.086 -12.017 1.00 96.62 212 LEU A C 1
ATOM 1834 O O . LEU A 1 212 ? -2.101 -1.507 -12.587 1.00 96.62 212 LEU A O 1
ATOM 1838 N N . LEU A 1 213 ? -4.233 -1.789 -11.958 1.00 97.00 213 LEU A N 1
ATOM 1839 C CA . LEU A 1 213 ? -4.371 -3.131 -12.532 1.00 97.00 213 LEU A CA 1
ATOM 1840 C C . LEU A 1 213 ? -4.125 -3.160 -14.052 1.00 97.00 213 LEU A C 1
ATOM 1842 O O . LEU A 1 213 ? -3.820 -4.220 -14.580 1.00 97.00 213 LEU A O 1
ATOM 1846 N N . LYS A 1 214 ? -4.247 -2.021 -14.751 1.00 96.62 214 LYS A N 1
ATOM 1847 C CA . LYS A 1 214 ? -4.046 -1.897 -16.207 1.00 96.62 214 LYS A CA 1
ATOM 1848 C C . LYS A 1 214 ? -2.619 -1.512 -16.605 1.00 96.62 214 LYS A C 1
ATOM 1850 O O . LYS A 1 214 ? -2.330 -1.445 -17.800 1.00 96.62 214 LYS A O 1
ATOM 1855 N N . VAL A 1 215 ? -1.751 -1.226 -15.637 1.00 97.62 215 VAL A N 1
ATOM 1856 C CA . VAL A 1 215 ? -0.366 -0.827 -15.903 1.00 97.62 215 VAL A CA 1
ATOM 1857 C C . VAL A 1 215 ? 0.361 -1.988 -16.592 1.00 97.62 215 VAL A C 1
ATOM 1859 O O . VAL A 1 215 ? 0.376 -3.085 -16.030 1.00 97.62 215 VAL A O 1
ATOM 1862 N N . PRO A 1 216 ? 0.915 -1.787 -17.799 1.00 98.00 216 PRO A N 1
ATOM 1863 C CA . PRO A 1 216 ? 1.729 -2.777 -18.492 1.00 98.00 216 PRO A CA 1
ATOM 1864 C C . PRO A 1 216 ? 3.056 -2.978 -17.775 1.00 98.00 216 PRO A C 1
ATOM 1866 O O . PRO A 1 216 ? 3.671 -2.019 -17.323 1.00 98.00 216 PRO A O 1
ATOM 1869 N N . ILE A 1 217 ? 3.531 -4.211 -17.735 1.00 98.19 217 ILE A N 1
ATOM 1870 C CA . ILE A 1 217 ? 4.860 -4.545 -17.244 1.00 98.19 217 ILE A CA 1
ATOM 1871 C C . ILE A 1 217 ? 5.443 -5.635 -18.140 1.00 98.19 217 ILE A C 1
ATOM 1873 O O . ILE A 1 217 ? 4.753 -6.586 -18.511 1.00 98.19 217 ILE A O 1
ATOM 1877 N N . TYR A 1 218 ? 6.717 -5.487 -18.495 1.00 97.62 218 TYR A N 1
ATOM 1878 C CA . TYR A 1 218 ? 7.507 -6.625 -18.941 1.00 97.62 218 TYR A CA 1
ATOM 1879 C C . TYR A 1 218 ? 8.037 -7.325 -17.694 1.00 97.62 218 TYR A C 1
ATOM 1881 O O . TYR A 1 218 ? 8.786 -6.723 -16.932 1.00 97.62 218 TYR A O 1
ATOM 1889 N N . TYR A 1 219 ? 7.599 -8.554 -17.451 1.00 97.06 219 TYR A N 1
ATOM 1890 C CA . TYR A 1 219 ? 8.077 -9.398 -16.362 1.00 97.06 219 TYR A CA 1
ATOM 1891 C C . TYR A 1 219 ? 8.745 -10.631 -16.989 1.00 97.06 219 TYR A C 1
ATOM 1893 O O . TYR A 1 219 ? 8.031 -11.510 -17.483 1.00 97.06 219 TYR A O 1
ATOM 1901 N N . PRO A 1 220 ? 10.091 -10.690 -17.040 1.00 94.69 220 PRO A N 1
ATOM 1902 C CA . PRO A 1 220 ? 10.801 -11.821 -17.626 1.00 94.69 220 PRO A CA 1
ATOM 1903 C C . PRO A 1 220 ? 10.463 -13.109 -16.878 1.00 94.69 220 PRO A C 1
ATOM 1905 O O . PRO A 1 220 ? 10.558 -13.133 -15.653 1.00 94.69 220 PRO A O 1
ATOM 1908 N N . GLU A 1 221 ? 10.123 -14.190 -17.584 1.00 90.25 221 GLU A N 1
ATOM 1909 C CA . GLU A 1 221 ? 9.926 -15.510 -16.957 1.00 90.25 221 GLU A CA 1
ATOM 1910 C C . GLU A 1 221 ? 11.260 -16.124 -16.511 1.00 90.25 221 GLU A C 1
ATOM 1912 O O . GLU A 1 221 ? 11.331 -16.777 -15.464 1.00 90.25 221 GLU A O 1
ATOM 1917 N N . ASN A 1 222 ? 12.345 -15.829 -17.235 1.00 91.81 222 ASN A N 1
ATOM 1918 C CA . ASN A 1 222 ? 13.699 -16.204 -16.849 1.00 91.81 222 ASN A CA 1
ATOM 1919 C C . ASN A 1 222 ? 14.135 -15.442 -15.584 1.00 91.81 222 ASN A C 1
ATOM 1921 O O . ASN A 1 222 ? 14.138 -14.211 -15.554 1.00 91.81 222 ASN A O 1
ATOM 1925 N N . ILE A 1 223 ? 14.494 -16.182 -14.530 1.00 91.31 223 ILE A N 1
ATOM 1926 C CA . ILE A 1 223 ? 14.935 -15.614 -13.247 1.00 91.31 223 ILE A CA 1
ATOM 1927 C C . ILE A 1 223 ? 16.218 -14.802 -13.428 1.00 91.31 223 ILE A C 1
ATOM 1929 O O . ILE A 1 223 ? 16.324 -13.719 -12.859 1.00 91.31 223 ILE A O 1
ATOM 1933 N N . GLU A 1 224 ? 17.155 -15.279 -14.246 1.00 91.75 224 GLU A N 1
ATOM 1934 C CA . GLU A 1 224 ? 18.458 -14.635 -14.442 1.00 91.75 224 GLU A CA 1
ATOM 1935 C C . GLU A 1 224 ? 18.313 -13.227 -15.042 1.00 91.75 224 GLU A C 1
ATOM 1937 O O . GLU A 1 224 ? 19.026 -12.308 -14.644 1.00 91.75 224 GLU A O 1
ATOM 1942 N N . GLU A 1 225 ? 17.320 -13.019 -15.917 1.00 89.88 225 GLU A N 1
ATOM 1943 C CA . GLU A 1 225 ? 17.035 -11.715 -16.540 1.00 89.88 225 GLU A CA 1
ATOM 1944 C C . GLU A 1 225 ? 16.529 -10.659 -15.551 1.00 89.88 225 GLU A C 1
ATOM 1946 O O . GLU A 1 225 ? 16.691 -9.458 -15.787 1.00 89.88 225 GLU A O 1
ATOM 1951 N N . ARG A 1 226 ? 15.896 -11.088 -14.453 1.00 94.69 226 ARG A N 1
ATOM 1952 C CA . ARG A 1 226 ? 15.369 -10.181 -13.422 1.00 94.69 226 ARG A CA 1
ATOM 1953 C C . ARG A 1 226 ? 16.224 -10.122 -12.162 1.00 94.69 226 ARG A C 1
ATOM 1955 O O . ARG A 1 226 ? 16.164 -9.118 -11.458 1.00 94.69 226 ARG A O 1
ATOM 1962 N N . GLN A 1 227 ? 17.060 -11.128 -11.911 1.00 96.00 227 GLN A N 1
ATOM 1963 C CA . GLN A 1 227 ? 17.827 -11.279 -10.674 1.00 96.00 227 GLN A CA 1
ATOM 1964 C C . GLN A 1 227 ? 18.683 -10.053 -10.337 1.00 96.00 227 GLN A C 1
ATOM 1966 O O . GLN A 1 227 ? 18.706 -9.626 -9.182 1.00 96.00 227 GLN A O 1
ATOM 1971 N N . GLU A 1 228 ? 19.361 -9.462 -11.325 1.00 96.31 228 GLU A N 1
ATOM 1972 C CA . GLU A 1 228 ? 20.192 -8.275 -11.089 1.00 96.31 228 GLU A CA 1
ATOM 1973 C C . GLU A 1 228 ? 19.344 -7.068 -10.661 1.00 96.31 228 GLU A C 1
ATOM 1975 O O . GLU A 1 228 ? 19.688 -6.367 -9.711 1.00 96.31 228 GLU A O 1
ATOM 1980 N N . ILE A 1 229 ? 18.187 -6.854 -11.293 1.00 97.88 229 ILE A N 1
ATOM 1981 C CA . ILE A 1 229 ? 17.277 -5.755 -10.938 1.00 97.88 229 ILE A CA 1
ATOM 1982 C C . ILE A 1 229 ? 16.651 -5.975 -9.565 1.00 97.88 229 ILE A C 1
ATOM 1984 O O . ILE A 1 229 ? 16.591 -5.041 -8.764 1.00 97.88 229 ILE A O 1
ATOM 1988 N N . SER A 1 230 ? 16.256 -7.207 -9.256 1.00 98.19 230 SER A N 1
ATOM 1989 C CA . SER A 1 230 ? 15.733 -7.582 -7.943 1.00 98.19 230 SER A CA 1
ATOM 1990 C C . SER A 1 230 ? 16.767 -7.349 -6.842 1.00 98.19 230 SER A C 1
ATOM 1992 O O . SER A 1 230 ? 16.440 -6.782 -5.800 1.00 98.19 230 SER A O 1
ATOM 1994 N N . LYS A 1 231 ? 18.037 -7.686 -7.097 1.00 98.25 231 LYS A N 1
ATOM 1995 C CA . LYS A 1 231 ? 19.153 -7.405 -6.186 1.00 98.25 231 LYS A CA 1
ATOM 1996 C C . LYS A 1 231 ? 19.399 -5.906 -6.017 1.00 98.25 231 LYS A C 1
ATOM 1998 O O . LYS A 1 231 ? 19.644 -5.436 -4.908 1.00 98.25 231 LYS A O 1
ATOM 2003 N N . LEU A 1 232 ? 19.336 -5.120 -7.092 1.00 98.31 232 LEU A N 1
ATOM 2004 C CA . LEU A 1 232 ? 19.456 -3.666 -6.977 1.00 98.31 232 LEU A CA 1
ATOM 2005 C C . LEU A 1 232 ? 18.323 -3.088 -6.126 1.00 98.31 232 LEU A C 1
ATOM 2007 O O . LEU A 1 232 ? 18.592 -2.248 -5.270 1.00 98.31 232 LEU A O 1
ATOM 2011 N N . ALA A 1 233 ? 17.088 -3.553 -6.318 1.00 98.25 233 ALA A N 1
ATOM 2012 C CA . ALA A 1 233 ? 15.940 -3.123 -5.532 1.00 98.25 233 ALA A CA 1
ATOM 2013 C C . ALA A 1 233 ? 16.058 -3.522 -4.057 1.00 98.25 233 ALA A C 1
ATOM 2015 O O . ALA A 1 233 ? 15.799 -2.681 -3.199 1.00 98.25 233 ALA A O 1
ATOM 2016 N N . SER A 1 234 ? 16.516 -4.739 -3.745 1.00 98.19 234 SER A N 1
ATOM 2017 C CA . SER A 1 234 ? 16.745 -5.153 -2.355 1.00 98.19 234 SER A CA 1
ATOM 2018 C C . SER A 1 234 ? 17.775 -4.253 -1.664 1.00 98.19 234 SER A C 1
ATOM 2020 O O . SER A 1 234 ? 17.532 -3.758 -0.566 1.00 98.19 234 SER A O 1
ATOM 2022 N N . LEU A 1 235 ? 18.866 -3.908 -2.355 1.00 98.25 235 LEU A N 1
ATOM 2023 C CA . LEU A 1 235 ? 19.863 -2.958 -1.852 1.00 98.25 235 LEU A CA 1
ATOM 2024 C C . LEU A 1 235 ? 19.318 -1.526 -1.706 1.00 98.25 235 LEU A C 1
ATOM 2026 O O . LEU A 1 235 ? 19.822 -0.768 -0.877 1.00 98.25 235 LEU A O 1
ATOM 2030 N N . GLN A 1 236 ? 18.320 -1.122 -2.503 1.00 98.19 236 GLN A N 1
ATOM 2031 C CA . GLN A 1 236 ? 17.643 0.171 -2.328 1.00 98.19 236 GLN A CA 1
ATOM 2032 C C . GLN A 1 236 ? 16.769 0.207 -1.071 1.00 98.19 236 GLN A C 1
ATOM 2034 O O . GLN A 1 236 ? 16.669 1.272 -0.462 1.00 98.19 236 GLN A O 1
ATOM 2039 N N . ILE A 1 237 ? 16.165 -0.925 -0.681 1.00 97.38 237 ILE A N 1
ATOM 2040 C CA . ILE A 1 237 ? 15.377 -1.045 0.557 1.00 97.38 237 ILE A CA 1
ATOM 2041 C C . ILE A 1 237 ? 16.280 -0.820 1.772 1.00 97.38 237 ILE A C 1
ATOM 2043 O O . ILE A 1 237 ? 15.932 -0.031 2.647 1.00 97.38 237 ILE A O 1
ATOM 2047 N N . GLU A 1 238 ? 17.448 -1.470 1.804 1.00 96.00 238 GLU A N 1
ATOM 2048 C CA . GLU A 1 238 ? 18.423 -1.322 2.894 1.00 96.00 238 GLU A CA 1
ATOM 2049 C C . GLU A 1 238 ? 18.957 0.109 2.989 1.00 96.00 238 GLU A C 1
ATOM 2051 O O . GLU A 1 238 ? 19.037 0.700 4.067 1.00 96.00 238 GLU A O 1
ATOM 2056 N N . LYS A 1 239 ? 19.352 0.676 1.844 1.00 96.44 239 LYS A N 1
ATOM 2057 C CA . LYS A 1 239 ? 19.851 2.045 1.766 1.00 96.44 239 LYS A CA 1
ATOM 2058 C C . LYS A 1 239 ? 19.687 2.588 0.361 1.00 96.44 239 LYS A C 1
ATOM 2060 O O . LYS A 1 239 ? 20.313 2.106 -0.580 1.00 96.44 239 LYS A O 1
ATOM 2065 N N . TYR A 1 240 ? 18.954 3.681 0.219 1.00 96.94 240 TYR A N 1
ATOM 2066 C CA . TYR A 1 240 ? 18.817 4.321 -1.082 1.00 96.94 240 TYR A CA 1
ATOM 2067 C C . TYR A 1 240 ? 20.163 4.849 -1.622 1.00 96.94 240 TYR A C 1
ATOM 2069 O O . TYR A 1 240 ? 20.930 5.510 -0.918 1.00 96.94 240 TYR A O 1
ATOM 2077 N N . SER A 1 241 ? 20.425 4.603 -2.905 1.00 97.81 241 SER A N 1
ATOM 2078 C CA . SER A 1 241 ? 21.535 5.156 -3.680 1.00 97.81 241 SER A CA 1
ATOM 2079 C C . SER A 1 241 ? 21.051 5.627 -5.047 1.00 97.81 241 SER A C 1
ATOM 2081 O O . SER A 1 241 ? 20.346 4.913 -5.765 1.00 97.81 241 SER A O 1
ATOM 2083 N N . ARG A 1 242 ? 21.494 6.823 -5.451 1.00 97.69 242 ARG A N 1
ATOM 2084 C CA . ARG A 1 242 ? 21.232 7.353 -6.797 1.00 97.69 242 ARG A CA 1
ATOM 2085 C C . ARG A 1 242 ? 21.911 6.531 -7.889 1.00 97.69 242 ARG A C 1
ATOM 2087 O O . ARG A 1 242 ? 21.342 6.389 -8.961 1.00 97.69 242 ARG A O 1
ATOM 2094 N N . GLU A 1 243 ? 23.087 5.967 -7.622 1.00 98.19 243 GLU A N 1
ATOM 2095 C CA . GLU A 1 243 ? 23.807 5.144 -8.602 1.00 98.19 243 GLU A CA 1
ATOM 2096 C C . GLU A 1 243 ? 23.029 3.860 -8.917 1.00 98.19 243 GLU A C 1
ATOM 2098 O O . GLU A 1 243 ? 22.827 3.519 -10.081 1.00 98.19 243 GLU A O 1
ATOM 2103 N N . ARG A 1 244 ? 22.525 3.176 -7.879 1.00 98.06 244 ARG A N 1
ATOM 2104 C CA . ARG A 1 244 ? 21.655 2.004 -8.051 1.00 98.06 244 ARG A CA 1
ATOM 2105 C C . ARG A 1 244 ? 20.356 2.374 -8.749 1.00 98.06 244 ARG A C 1
ATOM 2107 O O . ARG A 1 244 ? 19.949 1.659 -9.659 1.00 98.06 244 ARG A O 1
ATOM 2114 N N . GLN A 1 245 ? 19.754 3.509 -8.379 1.00 98.19 245 GLN A N 1
ATOM 2115 C CA . GLN A 1 245 ? 18.561 3.993 -9.065 1.00 98.19 245 GLN A CA 1
ATOM 2116 C C . GLN A 1 245 ? 18.845 4.192 -10.553 1.00 98.19 245 GLN A C 1
ATOM 2118 O O . GLN A 1 245 ? 18.082 3.708 -11.370 1.00 98.19 245 GLN A O 1
ATOM 2123 N N . GLN A 1 246 ? 19.968 4.811 -10.924 1.00 98.25 246 GLN A N 1
ATOM 2124 C CA . GLN A 1 246 ? 20.312 5.022 -12.329 1.00 98.25 246 GLN A CA 1
ATOM 2125 C C . GLN A 1 246 ? 20.473 3.705 -13.102 1.00 98.25 246 GLN A C 1
ATOM 2127 O O . GLN A 1 246 ? 20.070 3.634 -14.259 1.00 98.25 246 GLN A O 1
ATOM 2132 N N . LYS A 1 247 ? 21.024 2.654 -12.480 1.00 98.12 247 LYS A N 1
ATOM 2133 C CA . LYS A 1 247 ? 21.100 1.316 -13.094 1.00 98.12 247 LYS A CA 1
ATOM 2134 C C . LYS A 1 247 ? 19.705 0.729 -13.335 1.00 98.12 247 LYS A C 1
ATOM 2136 O O . LYS A 1 247 ? 19.447 0.238 -14.430 1.00 98.12 247 LYS A O 1
ATOM 2141 N N . ILE A 1 248 ? 18.801 0.854 -12.359 1.00 97.94 248 ILE A N 1
ATOM 2142 C CA . ILE A 1 248 ? 17.388 0.459 -12.496 1.00 97.94 248 ILE A CA 1
ATOM 2143 C C . ILE A 1 248 ? 16.706 1.259 -13.619 1.00 97.94 248 ILE A C 1
ATOM 2145 O O . ILE A 1 248 ? 16.053 0.677 -14.480 1.00 97.94 248 ILE A O 1
ATOM 2149 N N . GLU A 1 249 ? 16.894 2.581 -13.662 1.00 97.94 249 GLU A N 1
ATOM 2150 C CA . GLU A 1 249 ? 16.327 3.437 -14.712 1.00 97.94 249 GLU A CA 1
ATOM 2151 C C . GLU A 1 249 ? 16.841 3.063 -16.103 1.00 97.94 249 GLU A C 1
ATOM 2153 O O . GLU A 1 249 ? 16.067 2.998 -17.053 1.00 97.94 249 GLU A O 1
ATOM 2158 N N . ASN A 1 250 ? 18.141 2.788 -16.231 1.00 97.44 250 ASN A N 1
ATOM 2159 C CA . ASN A 1 250 ? 18.739 2.392 -17.503 1.00 97.44 250 ASN A CA 1
ATOM 2160 C C . ASN A 1 250 ? 18.173 1.062 -18.008 1.00 97.44 250 ASN A C 1
ATOM 2162 O O . ASN A 1 250 ? 17.992 0.913 -19.213 1.00 97.44 250 ASN A O 1
ATOM 2166 N N . TYR A 1 251 ? 17.871 0.126 -17.106 1.00 96.56 251 TYR A N 1
ATOM 2167 C CA . TYR A 1 251 ? 17.247 -1.145 -17.462 1.00 96.56 251 TYR A CA 1
ATOM 2168 C C . TYR A 1 251 ? 15.821 -0.963 -17.997 1.00 96.56 251 TYR A C 1
ATOM 2170 O O . TYR A 1 251 ? 15.463 -1.559 -19.008 1.00 96.56 251 TYR A O 1
ATOM 2178 N N . PHE A 1 252 ? 15.011 -0.111 -17.359 1.00 96.19 252 PHE A N 1
ATOM 2179 C CA . PHE A 1 252 ? 13.631 0.149 -17.791 1.00 96.19 252 PHE A CA 1
ATOM 2180 C C . PHE A 1 252 ? 13.512 1.200 -18.902 1.00 96.19 252 PHE A C 1
ATOM 2182 O O . PHE A 1 252 ? 12.403 1.538 -19.316 1.00 96.19 252 PHE A O 1
ATOM 2189 N N . LYS A 1 253 ? 14.621 1.748 -19.400 1.00 92.12 253 LYS A N 1
ATOM 2190 C CA . LYS A 1 253 ? 14.583 2.746 -20.466 1.00 92.12 253 LYS A CA 1
ATOM 2191 C C . LYS A 1 253 ? 14.124 2.103 -21.780 1.00 92.12 253 LYS A C 1
ATOM 2193 O O . LYS A 1 253 ? 14.624 1.053 -22.179 1.00 92.12 253 LYS A O 1
ATOM 2198 N N . ILE A 1 254 ? 13.174 2.751 -22.454 1.00 81.25 254 ILE A N 1
ATOM 2199 C CA . ILE A 1 254 ? 12.640 2.344 -23.763 1.00 81.25 254 ILE A CA 1
ATOM 2200 C C . ILE A 1 254 ? 13.127 3.285 -24.853 1.00 81.25 254 ILE A C 1
ATOM 2202 O O . ILE A 1 254 ? 13.201 4.508 -24.589 1.00 81.25 254 ILE A O 1
#

Radius of gyration: 20.86 Å; Cα contacts (8 Å, |Δi|>4): 448; chains: 1; bounding box: 52×43×65 Å

Sequence (254 aa):
MKQEEIYERNGNIYLWHPDIRKQLQSIEEKANYRLGDLLEIKQGIVSGCDKAFVFSHYEEELGEYLKPFYKNKDIFSYSLQKQEELWILYLDEKRKWKDVLEKYLSPYREKLEKRREVQLGKIAWWNLQWARDERMFQGPKILGRQRCKGNWFAYSEEEVYGSADIYYFLPKKEKLDLFYILAYLNSSLFSFWYQHCGKKKGNLLEFYSKPLLKVPIYYPENIEERQEISKLASLQIEKYSRERQQKIENYFKI

Organism: NCBI:txid1226633

InterPro domains:
  IPR025931 TaqI-like C-terminal specificity domain [PF12950] (102-217)
  IPR044946 Type I restriction modification DNA specificity domain superfamily [G3DSA:3.90.220.20] (28-254)
  IPR050953 N(4)/N(6)-adenine-specific DNA methyltransferase [PTHR33841] (17-241)

Nearest PDB structures (foldseek):
  8cxt-assembly1_A  TM=8.816E-01  e=7.645E-23  Clostridioides difficile 630
  7lnj-assembly3_C  TM=8.474E-01  e=1.084E-23  Clostridioides difficile 630
  7lni-assembly2_B  TM=8.648E-01  e=5.301E-23  Clostridioides difficile 630
  7rfm-assembly1_A  TM=8.588E-01  e=6.366E-23  Clostridioides difficile 630
  8fs2-assembly1_A  TM=8.531E-01  e=1.103E-22  Clostridioides difficile

Solvent-accessible surface area (backbone atoms only — not comparable to full-atom values): 14240 Å² total; per-residue (Å²): 134,81,80,82,57,77,41,80,56,97,94,40,82,42,82,55,58,71,68,56,49,53,52,52,49,52,49,56,74,63,27,81,40,33,44,44,78,52,30,46,59,43,71,35,35,33,52,85,43,58,88,61,35,52,34,78,59,89,53,77,94,46,49,96,36,51,40,66,34,43,54,45,86,21,40,35,62,35,27,64,47,87,81,62,73,31,26,28,57,63,34,44,90,86,59,77,92,55,76,78,49,48,81,59,41,55,90,43,39,78,65,36,46,70,34,68,54,30,70,68,69,75,42,62,53,82,33,36,65,38,61,73,69,68,74,76,27,43,47,72,34,36,39,31,43,22,69,37,83,68,59,30,36,11,52,45,55,58,78,52,49,34,33,56,46,23,28,38,40,34,65,72,47,96,87,58,67,59,38,40,52,49,40,46,58,57,24,65,56,42,50,53,51,40,70,74,74,40,46,67,60,86,84,27,41,41,61,46,46,77,54,50,35,64,38,65,36,67,72,70,87,52,62,78,81,40,47,64,52,22,51,47,31,52,50,30,39,80,49,78,48,70,69,54,48,50,54,53,40,61,70,60,59,128

Foldseek 3Di:
DPDQDWDDDPNDIARDDPVLVVLLVVLVVLFPAALLVWWDKDFFFAQLDCQLFKDQDDDPLLNVQKDFEDEQVQFAQAAGHDPGGMITRAFDQVDDDDPSSCVRCVVCQVSLCPQPCNVVVNHPSSHGSDHDDQVQQAAWWWKFFQKALAQRIYIDRDRYRYYRRIMIIHGPDPPDLVLLVSLVSREPSQVSNCVRQNDDDVNMGGDDRVRSRRRGDHDDPDCVLRVVSSVLSVVCHVPNDPVSNVVSHVSSPD

Secondary structure (DSSP, 8-state):
-----EEEETTEEEE--HHHHHHHHHHHHH-SEEHHHHEEEEE-BB-S-HHHHEESS--GGGTTTEEEEE-GGGB-SEEB---S--EEE---TTS---THHHHHHGGGHHHHHTSHHHHTTSS-TTS-TB---GGGGSSSEEEEESEESS--EEEE-S--EEBTTEEEEEESSTT--HHHHHHHHTSHHHHHHHHHHS-EETTEEE--HHHHTT-EE---SSHHHHHHHHHHHHHHHHS--HHHHHHHHHHH--